Protein AF-A0A090XBU7-F1 (afdb_monomer)

Sequence (228 aa):
ANPALVRAATDSPLTKEERNALWDTVTGGGVNPIPPLNAEEEKVLALVGTDSSRGCGGRRVGVAPMVDVPAAADPSPADEDEAVPEAPPPAPAPTAQVAVPPQPSVHQPPGALPPRVVRVRSGPECTTRDLLATQKEQLAAQLDLLATQQGLLATQREQLAAQLDLVATQRLQLAALQQIIELRRGTQEAIRGLTSAVEGLAAASTQQSSTLTTLVLHLMGVRNLQPP

Structure (mmCIF, N/CA/C/O backbone):
data_AF-A0A090XBU7-F1
#
_entry.id   AF-A0A090XBU7-F1
#
loop_
_atom_site.group_PDB
_atom_site.id
_atom_site.type_symbol
_atom_site.label_atom_id
_atom_site.label_alt_id
_atom_site.label_comp_id
_atom_site.label_asym_id
_atom_site.label_entity_id
_atom_site.label_seq_id
_atom_site.pdbx_PDB_ins_code
_atom_site.Cartn_x
_atom_site.Cartn_y
_atom_site.Cartn_z
_atom_site.occupancy
_atom_site.B_iso_or_equiv
_atom_site.auth_seq_id
_atom_site.auth_comp_id
_atom_site.auth_asym_id
_atom_site.auth_atom_id
_atom_site.pdbx_PDB_model_num
ATOM 1 N N . ALA A 1 1 ? 20.490 14.725 9.191 1.00 56.72 1 ALA A N 1
ATOM 2 C CA . ALA A 1 1 ? 21.409 15.857 8.946 1.00 56.72 1 ALA A CA 1
ATOM 3 C C . ALA A 1 1 ? 22.771 15.314 8.524 1.00 56.72 1 ALA A C 1
ATOM 5 O O . ALA A 1 1 ? 23.261 14.389 9.162 1.00 56.72 1 ALA A O 1
ATOM 6 N N . ASN A 1 2 ? 23.340 15.818 7.427 1.00 58.22 2 ASN A N 1
ATOM 7 C CA . ASN A 1 2 ? 24.599 15.328 6.859 1.00 58.22 2 ASN A CA 1
ATOM 8 C C . ASN A 1 2 ? 25.798 15.866 7.681 1.00 58.22 2 ASN A C 1
ATOM 10 O O . ASN A 1 2 ? 25.962 17.085 7.753 1.00 58.22 2 ASN A O 1
ATOM 14 N N . PRO A 1 3 ? 26.631 15.015 8.313 1.00 63.41 3 PRO A N 1
ATOM 15 C CA . PRO A 1 3 ? 27.699 15.456 9.222 1.00 63.41 3 PRO A 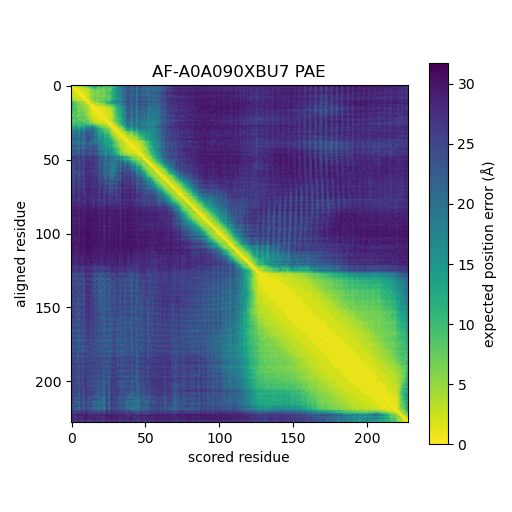CA 1
ATOM 16 C C . PRO A 1 3 ? 28.799 16.280 8.534 1.00 63.41 3 PRO A C 1
ATOM 18 O O . PRO A 1 3 ? 29.483 17.057 9.200 1.00 63.41 3 PRO A O 1
ATOM 21 N N . ALA A 1 4 ? 28.941 16.168 7.209 1.00 61.16 4 ALA A N 1
ATOM 22 C CA . ALA A 1 4 ? 29.882 16.975 6.433 1.00 61.16 4 ALA A CA 1
ATOM 23 C C . ALA A 1 4 ? 29.480 18.464 6.365 1.00 61.16 4 ALA A C 1
ATOM 25 O O . ALA A 1 4 ? 30.346 19.334 6.417 1.00 61.16 4 ALA A O 1
ATOM 26 N N . LEU A 1 5 ? 28.176 18.769 6.329 1.00 60.06 5 LEU A N 1
ATOM 27 C CA . LEU A 1 5 ? 27.670 20.150 6.299 1.00 60.06 5 LEU A CA 1
ATOM 28 C C . LEU A 1 5 ? 27.812 20.855 7.655 1.00 60.06 5 LEU A C 1
ATOM 30 O O . LEU A 1 5 ? 28.038 22.059 7.705 1.00 60.06 5 LEU A O 1
ATOM 34 N N . VAL A 1 6 ? 27.744 20.105 8.758 1.00 64.25 6 VAL A N 1
ATOM 35 C CA . VAL A 1 6 ? 27.862 20.664 10.115 1.00 64.25 6 VAL A CA 1
ATOM 36 C C . VAL A 1 6 ? 29.290 21.139 10.410 1.00 64.25 6 VAL A C 1
ATOM 38 O O . VAL A 1 6 ? 29.456 22.166 11.057 1.00 64.25 6 VAL A O 1
ATOM 41 N N . ARG A 1 7 ? 30.323 20.450 9.896 1.00 64.19 7 ARG A N 1
ATOM 42 C CA . ARG A 1 7 ? 31.723 20.907 10.027 1.00 64.19 7 ARG A CA 1
ATOM 43 C C . ARG A 1 7 ? 32.045 22.115 9.151 1.00 64.19 7 ARG A C 1
ATOM 45 O O . ARG A 1 7 ? 32.796 22.983 9.575 1.00 64.19 7 ARG A O 1
ATOM 52 N N . ALA A 1 8 ? 31.454 22.211 7.960 1.00 61.12 8 ALA A N 1
ATOM 53 C CA . ALA A 1 8 ? 31.650 23.377 7.096 1.00 61.12 8 ALA A CA 1
ATOM 54 C C . ALA A 1 8 ? 31.107 24.677 7.728 1.00 61.12 8 ALA A C 1
ATOM 56 O O . ALA A 1 8 ? 31.642 25.753 7.476 1.00 61.12 8 ALA A O 1
ATOM 57 N N . ALA A 1 9 ? 30.083 24.581 8.583 1.00 59.25 9 ALA A N 1
ATOM 58 C CA . ALA A 1 9 ? 29.471 25.726 9.255 1.00 59.25 9 ALA A CA 1
ATOM 59 C C . ALA A 1 9 ? 30.297 26.295 10.428 1.00 59.25 9 ALA A C 1
ATOM 61 O O . ALA A 1 9 ? 30.093 27.450 10.805 1.00 59.25 9 ALA A O 1
ATOM 62 N N . THR A 1 10 ? 31.193 25.508 11.038 1.00 63.34 10 THR A N 1
ATOM 63 C CA . THR A 1 10 ? 31.927 25.925 12.248 1.00 63.34 10 THR A CA 1
ATOM 64 C C . THR A 1 10 ? 33.260 26.610 11.964 1.00 63.34 10 THR A C 1
ATOM 66 O O . THR A 1 10 ? 33.672 27.443 12.767 1.00 63.34 10 THR A O 1
ATOM 69 N N . ASP A 1 11 ? 33.887 26.333 10.818 1.00 61.09 11 ASP A N 1
ATOM 70 C CA . ASP A 1 11 ? 35.273 26.758 10.545 1.00 61.09 11 ASP A CA 1
ATOM 71 C C . ASP A 1 11 ? 35.389 27.884 9.504 1.00 61.09 11 ASP A C 1
ATOM 73 O O . ASP A 1 11 ? 36.481 28.229 9.056 1.00 61.09 11 ASP A O 1
ATOM 77 N N . SER A 1 12 ? 34.264 28.471 9.100 1.00 59.38 12 SER A N 1
ATOM 78 C CA . SER A 1 12 ? 34.213 29.428 7.997 1.00 59.38 12 SER A CA 1
ATOM 79 C C . SER A 1 12 ? 33.995 30.862 8.517 1.00 59.38 12 SER A C 1
ATOM 81 O O . SER A 1 12 ? 33.157 31.058 9.404 1.00 59.38 12 SER A O 1
ATOM 83 N N . PRO A 1 13 ? 34.723 31.884 8.015 1.00 70.25 13 PRO A N 1
ATOM 84 C CA . PRO A 1 13 ? 34.681 33.263 8.515 1.00 70.25 13 PRO A CA 1
ATOM 85 C C . PRO A 1 13 ? 33.435 34.015 8.016 1.00 70.25 13 PRO A C 1
ATOM 87 O O . PRO A 1 13 ? 33.527 35.142 7.539 1.00 70.25 13 PRO A O 1
ATOM 90 N N . LEU A 1 14 ? 32.266 33.379 8.086 1.00 70.25 14 LEU A N 1
ATOM 91 C CA . LEU A 1 14 ? 31.010 33.995 7.689 1.00 70.25 14 LEU A CA 1
ATOM 92 C C . LEU A 1 14 ? 30.475 34.911 8.789 1.00 70.25 14 LEU A C 1
ATOM 94 O O . LEU A 1 14 ? 30.595 34.657 10.003 1.00 70.25 14 LEU A O 1
ATOM 98 N N . THR A 1 15 ? 29.844 35.984 8.326 1.00 78.12 15 THR A N 1
ATOM 99 C CA . THR A 1 15 ? 29.143 36.951 9.166 1.00 78.12 15 THR A CA 1
ATOM 100 C C . THR A 1 15 ? 27.993 36.272 9.919 1.00 78.12 15 THR A C 1
ATOM 102 O O . THR A 1 15 ? 27.568 35.155 9.602 1.00 78.12 15 THR A O 1
ATOM 105 N N . LYS A 1 16 ? 27.523 36.897 11.002 1.00 72.25 16 LYS A N 1
ATOM 106 C CA . LYS A 1 16 ? 26.509 36.302 11.886 1.00 72.25 16 LYS A CA 1
ATOM 107 C C . LYS A 1 16 ? 25.203 36.017 11.132 1.00 72.25 16 LYS A C 1
ATOM 109 O O . LYS A 1 16 ? 24.575 34.989 11.373 1.00 72.25 16 LYS A O 1
ATOM 114 N N . GLU A 1 17 ? 24.846 36.887 10.194 1.00 74.62 17 GLU A N 1
ATOM 115 C CA . GLU A 1 17 ? 23.667 36.778 9.338 1.00 74.62 17 GLU A CA 1
ATOM 116 C C . GLU A 1 17 ? 23.740 35.567 8.398 1.00 74.62 17 GLU A C 1
ATOM 118 O O . GLU A 1 17 ? 22.791 34.788 8.320 1.00 74.62 17 GLU A O 1
ATOM 123 N N . GLU A 1 18 ? 24.881 35.337 7.747 1.00 77.06 18 GLU A N 1
ATOM 124 C CA . GLU A 1 18 ? 25.051 34.196 6.839 1.00 77.06 18 GLU A CA 1
ATOM 125 C C . GLU A 1 18 ? 25.063 32.857 7.591 1.00 77.06 18 GLU A C 1
ATOM 127 O O . GLU A 1 18 ? 24.550 31.849 7.102 1.00 77.06 18 GLU A O 1
ATOM 132 N N . ARG A 1 19 ? 25.591 32.848 8.823 1.00 71.19 19 ARG A N 1
ATOM 133 C CA . ARG A 1 19 ? 25.553 31.669 9.698 1.00 71.19 19 ARG A CA 1
ATOM 134 C C . ARG A 1 19 ? 24.120 31.286 10.055 1.00 71.19 19 ARG A C 1
ATOM 136 O O . ARG A 1 19 ? 23.793 30.104 10.027 1.00 71.19 19 ARG A O 1
ATOM 143 N N . ASN A 1 20 ? 23.268 32.267 10.354 1.00 69.12 20 ASN A N 1
ATOM 144 C CA . ASN A 1 20 ? 21.859 32.020 10.660 1.00 69.12 20 ASN A CA 1
ATOM 145 C C . ASN A 1 20 ? 21.099 31.471 9.439 1.00 69.12 20 ASN A C 1
ATOM 147 O O . ASN A 1 20 ? 20.378 30.487 9.579 1.00 69.12 20 ASN A O 1
ATOM 151 N N . ALA A 1 21 ? 21.346 32.002 8.236 1.00 71.25 21 ALA A N 1
ATOM 152 C CA . ALA A 1 21 ? 20.733 31.492 7.003 1.00 71.25 21 ALA A CA 1
ATOM 153 C C . ALA A 1 21 ? 21.134 30.033 6.683 1.00 71.25 21 ALA A C 1
ATOM 155 O O . ALA A 1 21 ? 20.330 29.233 6.190 1.00 71.25 21 ALA A O 1
ATOM 156 N N . LEU A 1 22 ? 22.377 29.654 6.999 1.00 70.31 22 LEU A N 1
ATOM 157 C CA . LEU A 1 22 ? 22.851 28.277 6.845 1.00 70.31 22 LEU A CA 1
ATOM 158 C C . LEU A 1 22 ? 22.214 27.324 7.878 1.00 70.31 22 LEU A C 1
ATOM 160 O O . LEU A 1 22 ? 21.943 26.161 7.584 1.00 70.31 22 LEU A O 1
ATOM 164 N N . TRP A 1 23 ? 21.942 27.805 9.093 1.00 66.75 23 TRP A N 1
ATOM 165 C CA . TRP A 1 23 ? 21.256 27.011 10.117 1.00 66.75 23 TRP A CA 1
ATOM 166 C C . TRP A 1 23 ? 19.773 26.783 9.800 1.00 66.75 23 TRP A C 1
ATOM 168 O O . TRP A 1 23 ? 19.283 25.673 10.034 1.00 66.75 23 TRP A O 1
ATOM 178 N N . ASP A 1 24 ? 19.089 27.756 9.196 1.00 63.41 24 ASP A N 1
ATOM 179 C CA . ASP A 1 24 ? 17.688 27.619 8.764 1.00 63.41 24 ASP A CA 1
ATOM 180 C C . ASP A 1 24 ? 17.520 26.559 7.664 1.00 63.41 24 ASP A C 1
ATOM 182 O O . ASP A 1 24 ? 16.564 25.778 7.672 1.00 63.41 24 ASP A O 1
ATOM 186 N N . THR A 1 25 ? 18.497 26.451 6.758 1.00 65.62 25 THR A N 1
ATOM 187 C CA . THR A 1 25 ? 18.518 25.406 5.721 1.00 65.62 25 THR A CA 1
ATOM 188 C C . THR A 1 25 ? 18.856 24.021 6.276 1.00 65.62 25 THR A C 1
ATOM 190 O O . THR A 1 25 ? 18.293 23.025 5.823 1.00 65.62 25 THR A O 1
ATOM 193 N N . VAL A 1 26 ? 19.731 23.922 7.282 1.00 64.81 26 VAL A N 1
ATOM 194 C CA . VAL A 1 26 ? 20.130 22.631 7.880 1.00 64.81 26 VAL A CA 1
ATOM 195 C C . VAL A 1 26 ? 19.069 22.059 8.827 1.00 64.81 26 VAL A C 1
ATOM 197 O O . VAL A 1 26 ? 18.955 20.836 8.946 1.00 64.81 26 VAL A O 1
ATOM 200 N N . THR A 1 27 ? 18.289 22.910 9.498 1.00 61.44 27 THR A N 1
ATOM 201 C CA . THR A 1 27 ? 17.263 22.474 10.463 1.00 61.44 27 THR A CA 1
ATOM 202 C C . THR A 1 27 ? 15.865 22.325 9.867 1.00 61.44 27 THR A C 1
ATOM 204 O O . THR A 1 27 ? 14.982 21.810 10.548 1.00 61.44 27 THR A O 1
ATOM 207 N N . GLY A 1 28 ? 15.653 22.702 8.599 1.00 48.88 28 GLY A N 1
ATOM 208 C CA . GLY A 1 28 ? 14.342 22.587 7.948 1.00 48.88 28 GLY A CA 1
ATOM 209 C C . GLY A 1 28 ? 13.262 23.465 8.593 1.00 48.88 28 GLY A C 1
ATOM 210 O O . GLY A 1 28 ? 12.079 23.233 8.371 1.00 48.88 28 GLY A O 1
ATOM 211 N N . GLY A 1 29 ? 13.667 24.458 9.393 1.00 49.50 29 GLY A N 1
ATOM 212 C CA . GLY A 1 29 ? 12.795 25.415 10.076 1.00 49.50 29 GLY A CA 1
ATOM 213 C C . GLY A 1 29 ? 12.527 26.679 9.261 1.00 49.50 29 GLY A C 1
ATOM 214 O O . GLY A 1 29 ? 12.171 27.706 9.830 1.00 49.50 29 GLY A O 1
ATOM 215 N N . GLY A 1 30 ? 12.724 26.626 7.941 1.00 44.94 30 GLY A N 1
ATOM 216 C CA . GLY A 1 30 ? 12.351 27.714 7.052 1.00 44.94 30 GLY A CA 1
ATOM 217 C C . GLY A 1 30 ? 10.845 27.926 7.128 1.00 44.94 30 GLY A C 1
ATOM 218 O O . GLY A 1 30 ? 10.069 27.065 6.715 1.00 44.94 30 GLY A O 1
ATOM 219 N N . VAL A 1 31 ? 10.436 29.071 7.671 1.00 55.81 31 VAL A N 1
ATOM 220 C CA . VAL A 1 31 ? 9.070 29.572 7.549 1.00 55.81 31 VAL A CA 1
ATOM 221 C C . VAL A 1 31 ? 8.822 29.719 6.051 1.00 55.81 31 VAL A C 1
ATOM 223 O O . VAL A 1 31 ? 9.314 30.657 5.427 1.00 55.81 31 VAL A O 1
ATOM 226 N N . ASN A 1 32 ? 8.149 28.738 5.444 1.00 53.69 32 ASN A N 1
ATOM 227 C CA . ASN A 1 32 ? 7.698 28.857 4.065 1.00 53.69 32 ASN A CA 1
ATOM 228 C C . ASN A 1 32 ? 6.906 30.166 3.980 1.00 53.69 32 ASN A C 1
ATOM 230 O O . ASN A 1 32 ? 5.984 30.335 4.784 1.00 53.69 32 ASN A O 1
ATOM 234 N N . PRO A 1 33 ? 7.250 31.102 3.076 1.00 57.41 33 PRO A N 1
ATOM 235 C CA . PRO A 1 33 ? 6.438 32.288 2.884 1.00 57.41 33 PRO A CA 1
ATOM 236 C C . PRO A 1 33 ? 5.048 31.808 2.478 1.00 57.41 33 PRO A C 1
ATOM 238 O O . PRO A 1 33 ? 4.858 31.240 1.402 1.00 57.41 33 PRO A O 1
ATOM 241 N N . ILE A 1 34 ? 4.100 31.956 3.400 1.00 60.22 34 ILE A N 1
ATOM 242 C CA . ILE A 1 34 ? 2.706 31.608 3.173 1.00 60.22 34 ILE A CA 1
ATOM 243 C C . ILE A 1 34 ? 2.249 32.524 2.028 1.00 60.22 34 ILE A C 1
ATOM 245 O O . ILE A 1 34 ? 2.408 33.745 2.146 1.00 60.22 34 ILE A O 1
ATOM 249 N N . PRO A 1 35 ? 1.768 31.983 0.894 1.00 67.00 35 PRO A N 1
ATOM 250 C CA . PRO A 1 35 ? 1.207 32.813 -0.167 1.00 67.00 35 PRO A CA 1
ATOM 251 C C . PRO A 1 35 ? 0.080 33.677 0.421 1.00 67.00 35 PRO A C 1
ATOM 253 O O . PRO A 1 35 ? -0.548 33.245 1.386 1.00 67.00 35 PRO A O 1
ATOM 256 N N . PRO A 1 36 ? -0.176 34.890 -0.102 1.00 69.69 36 PRO A N 1
ATOM 257 C CA . PRO A 1 36 ? -1.202 35.770 0.449 1.00 69.69 36 PRO A CA 1
ATOM 258 C C . PRO A 1 36 ? -2.547 35.035 0.474 1.00 69.69 36 PRO A C 1
ATOM 260 O O . PRO A 1 36 ? -3.132 34.766 -0.575 1.00 69.69 36 PRO A O 1
ATOM 263 N N . LEU A 1 37 ? -2.981 34.662 1.678 1.00 72.81 37 LEU A N 1
ATOM 264 C CA . LEU A 1 37 ? -4.240 33.968 1.913 1.00 72.81 37 LEU A CA 1
ATOM 265 C C . LEU A 1 37 ? -5.391 34.930 1.627 1.00 72.81 37 LEU A C 1
ATOM 267 O O . LEU A 1 37 ? -5.289 36.141 1.850 1.00 72.81 37 LEU A O 1
ATOM 271 N N . ASN A 1 38 ? -6.485 34.395 1.101 1.00 78.12 38 ASN A N 1
ATOM 272 C CA . ASN A 1 38 ? -7.678 35.194 0.859 1.00 78.12 38 ASN A CA 1
ATOM 273 C C . ASN A 1 38 ? -8.369 35.550 2.198 1.00 78.12 38 ASN A C 1
ATOM 275 O O . ASN A 1 38 ? -8.158 34.903 3.225 1.00 78.12 38 ASN A O 1
ATOM 279 N N . ALA A 1 39 ? -9.225 36.576 2.198 1.00 77.50 39 ALA A N 1
ATOM 280 C CA . ALA A 1 39 ? -9.908 37.048 3.412 1.00 77.50 39 ALA A CA 1
ATOM 281 C C . ALA A 1 39 ? -10.856 36.007 4.055 1.00 77.50 39 ALA A C 1
ATOM 283 O O . ALA A 1 39 ? -11.330 36.209 5.176 1.00 77.50 39 ALA A O 1
ATOM 284 N N . GLU A 1 40 ? -11.162 34.907 3.362 1.00 72.88 40 GLU A N 1
ATOM 285 C CA . GLU A 1 40 ? -11.969 33.810 3.901 1.00 72.88 40 GLU A CA 1
ATOM 286 C C . GLU A 1 40 ? -11.107 32.764 4.624 1.00 72.88 40 GLU A C 1
ATOM 288 O O . GLU A 1 40 ? -11.509 32.259 5.670 1.00 72.88 40 GLU A O 1
ATOM 293 N N . GLU A 1 41 ? -9.887 32.509 4.152 1.00 70.44 41 GLU A N 1
ATOM 294 C CA . GLU A 1 41 ? -8.916 31.604 4.777 1.00 70.44 41 GLU A CA 1
ATOM 295 C C . GLU A 1 41 ? -8.388 32.160 6.109 1.00 70.44 41 GLU A C 1
ATOM 297 O O . GLU A 1 41 ? -8.208 31.408 7.070 1.00 70.44 41 GLU A O 1
ATOM 302 N N . GLU A 1 42 ? -8.236 33.484 6.220 1.00 71.62 42 GLU A N 1
ATOM 303 C CA . GLU A 1 42 ? -7.820 34.150 7.463 1.00 71.62 42 GLU A CA 1
ATOM 304 C C . GLU A 1 42 ? -8.841 33.947 8.604 1.00 71.62 42 GLU A C 1
ATOM 306 O O . GLU A 1 42 ? -8.467 33.772 9.766 1.00 71.62 42 GLU A O 1
ATOM 311 N N . LYS A 1 43 ? -10.141 33.856 8.279 1.00 73.31 43 LYS A N 1
ATOM 312 C CA . LYS A 1 43 ? -11.200 33.562 9.264 1.00 73.31 43 LYS A CA 1
ATOM 313 C C . LYS A 1 43 ? -11.178 32.116 9.754 1.00 73.31 43 LYS A C 1
ATOM 315 O O . LYS A 1 43 ? -11.554 31.863 10.896 1.00 73.31 43 LYS A O 1
ATOM 320 N N . VAL A 1 44 ? -10.745 31.174 8.917 1.00 70.12 44 VAL A N 1
ATOM 321 C CA . VAL A 1 44 ? -10.649 29.754 9.291 1.00 70.12 44 VAL A CA 1
ATOM 322 C C . VAL A 1 44 ? -9.449 29.524 10.211 1.00 70.12 44 VAL A C 1
ATOM 324 O O . VAL A 1 44 ? -9.571 28.823 11.214 1.00 70.12 44 VAL A O 1
ATOM 327 N N . LEU A 1 45 ? -8.317 30.179 9.938 1.00 61.34 45 LEU A N 1
ATOM 328 C CA . LEU A 1 45 ? -7.133 30.133 10.803 1.00 61.34 45 LEU A CA 1
ATOM 329 C C . LEU A 1 45 ? -7.360 30.796 12.169 1.00 61.34 45 LEU A C 1
ATOM 331 O O . LEU A 1 45 ? -6.810 30.327 13.159 1.00 61.34 45 LEU A O 1
ATOM 335 N N . ALA A 1 46 ? -8.224 31.811 12.259 1.00 63.44 46 ALA A N 1
ATOM 336 C CA . ALA A 1 46 ? -8.610 32.406 13.541 1.00 63.44 46 ALA A CA 1
ATOM 337 C C . ALA A 1 46 ? -9.446 31.464 14.435 1.00 63.44 46 ALA A C 1
ATOM 339 O O . ALA A 1 46 ? -9.491 31.658 15.649 1.00 63.44 46 ALA A O 1
ATOM 340 N N . LEU A 1 47 ? -10.101 30.446 13.859 1.00 61.78 47 LEU A N 1
ATOM 341 C CA . LEU A 1 47 ? -10.863 29.445 14.616 1.00 61.78 47 LEU A CA 1
ATOM 342 C C . LEU A 1 47 ? -9.999 28.267 15.094 1.00 61.78 47 LEU A C 1
ATOM 344 O O . LEU A 1 47 ? -10.352 27.604 16.070 1.00 61.78 47 LEU A O 1
ATOM 348 N N . VAL A 1 48 ? -8.875 27.997 14.426 1.00 58.66 48 VAL A N 1
ATOM 349 C CA . VAL A 1 48 ? -7.939 26.925 14.789 1.00 58.66 48 VAL A CA 1
ATOM 350 C C . VAL A 1 48 ? -6.891 27.507 15.735 1.00 58.66 48 VAL A C 1
ATOM 352 O O . VAL A 1 48 ? -5.825 27.961 15.330 1.00 58.66 48 VAL A O 1
ATOM 355 N N . GLY A 1 49 ? -7.258 27.540 17.016 1.00 45.75 49 GLY A N 1
ATOM 356 C CA . GLY A 1 49 ? -6.493 28.133 18.107 1.00 45.75 49 GLY A CA 1
ATOM 357 C C . GLY A 1 49 ? -5.004 27.775 18.122 1.00 45.75 49 GLY A C 1
ATOM 358 O O . GLY A 1 49 ? -4.591 26.618 18.021 1.00 45.75 49 GLY A O 1
ATOM 359 N N . THR A 1 50 ? -4.200 28.816 18.314 1.00 51.09 50 THR A N 1
ATOM 360 C CA . THR A 1 50 ? -2.765 28.806 18.598 1.00 51.09 50 THR A CA 1
ATOM 361 C C . THR A 1 50 ? -2.481 28.313 20.019 1.00 51.09 50 THR A C 1
ATOM 363 O O . THR A 1 50 ? -1.893 29.034 20.819 1.00 51.09 50 THR A O 1
ATOM 366 N N . ASP A 1 51 ? -2.866 27.078 20.331 1.00 44.81 51 ASP A N 1
ATOM 367 C CA . ASP A 1 51 ? -2.635 26.477 21.653 1.00 44.81 51 ASP A CA 1
ATOM 368 C C . ASP A 1 51 ? -1.626 25.318 21.592 1.00 44.81 51 ASP A C 1
ATOM 370 O O . ASP A 1 51 ? -1.595 24.451 22.462 1.00 44.81 51 ASP A O 1
ATOM 374 N N . SER A 1 52 ? -0.744 25.286 20.583 1.00 47.84 52 SER A N 1
ATOM 375 C CA . SER A 1 52 ? 0.357 24.314 20.553 1.00 47.84 52 SER A CA 1
ATOM 376 C C . SER A 1 52 ? 1.567 24.851 21.314 1.00 47.84 52 SER A C 1
ATOM 378 O O . SER A 1 52 ? 2.511 25.427 20.770 1.00 47.84 52 SER A O 1
ATOM 380 N N . SER A 1 53 ? 1.493 24.645 22.623 1.00 50.09 53 SER A N 1
ATOM 381 C CA . SER A 1 53 ? 2.522 24.857 23.628 1.00 50.09 53 SER A CA 1
ATOM 382 C C . SER A 1 53 ? 3.914 24.361 23.215 1.00 50.09 53 SER A C 1
ATOM 384 O O . SER A 1 53 ? 4.121 23.189 22.910 1.00 50.09 53 SER A O 1
ATOM 386 N N . ARG A 1 54 ? 4.881 25.278 23.312 1.00 48.34 54 ARG A N 1
ATOM 387 C CA . ARG A 1 54 ? 6.216 25.100 23.911 1.00 48.34 54 ARG A CA 1
ATOM 388 C C . ARG A 1 54 ? 6.724 23.653 24.063 1.00 48.34 54 ARG A C 1
ATOM 390 O O . ARG A 1 54 ? 6.360 22.949 24.994 1.00 48.34 54 ARG A O 1
ATOM 397 N N . GLY A 1 55 ? 7.743 23.337 23.267 1.00 50.59 55 GLY A N 1
ATOM 398 C CA . GLY A 1 55 ? 9.039 22.883 23.778 1.00 50.59 55 GLY A CA 1
ATOM 399 C C . GLY A 1 55 ? 9.069 21.611 24.626 1.00 50.59 55 GLY A C 1
ATOM 400 O O . GLY A 1 55 ? 9.127 21.681 25.849 1.00 50.59 55 GLY A O 1
ATOM 401 N N . CYS A 1 56 ? 9.243 20.464 23.971 1.00 48.69 56 CYS A N 1
ATOM 402 C CA . CYS A 1 56 ? 9.934 19.324 24.571 1.00 48.69 56 CYS A CA 1
ATOM 403 C C . CYS A 1 56 ? 11.345 19.248 23.983 1.00 48.69 56 CYS A C 1
ATOM 405 O O . CYS A 1 56 ? 11.576 18.702 22.905 1.00 48.69 56 CYS A O 1
ATOM 407 N N . GLY A 1 57 ? 12.280 19.873 24.700 1.00 44.75 57 GLY A N 1
ATOM 408 C CA . GLY A 1 57 ? 13.709 19.711 24.488 1.00 44.75 57 GLY A CA 1
ATOM 409 C C . GLY A 1 57 ? 14.148 18.264 24.713 1.00 44.75 57 GLY A C 1
ATOM 410 O O . GLY A 1 57 ? 13.467 17.459 25.346 1.00 44.75 57 GLY A O 1
ATOM 411 N N . GLY A 1 58 ? 15.295 17.938 24.131 1.00 49.88 58 GLY A N 1
ATOM 412 C CA . GLY A 1 58 ? 15.719 16.571 23.901 1.00 49.88 58 GLY A CA 1
ATOM 413 C C . GLY A 1 58 ? 15.981 15.730 25.148 1.00 49.88 58 GLY A C 1
ATOM 414 O O . GLY A 1 58 ? 16.457 16.193 26.182 1.00 49.88 58 GLY A O 1
ATOM 415 N N . ARG A 1 59 ? 15.820 14.422 24.956 1.00 39.88 59 ARG A N 1
ATOM 416 C CA . ARG A 1 59 ? 16.667 13.419 25.593 1.00 39.88 59 ARG A CA 1
ATOM 417 C C . ARG A 1 59 ? 17.280 12.558 24.501 1.00 39.88 59 ARG A C 1
ATOM 419 O O . ARG A 1 59 ? 16.585 11.839 23.793 1.00 39.88 59 ARG A O 1
ATOM 426 N N . ARG A 1 60 ? 18.604 12.655 24.371 1.00 46.91 60 ARG A N 1
ATOM 427 C CA . ARG A 1 60 ? 19.413 11.641 23.697 1.00 46.91 60 ARG A CA 1
ATOM 428 C C . ARG A 1 60 ? 19.311 10.381 24.553 1.00 46.91 60 ARG A C 1
ATOM 430 O O . ARG A 1 60 ? 19.850 10.356 25.657 1.00 46.91 60 ARG A O 1
ATOM 437 N N . VAL A 1 61 ? 18.583 9.379 24.078 1.00 44.06 61 VAL A N 1
ATOM 438 C CA . VAL A 1 61 ? 18.639 8.036 24.657 1.00 44.06 61 VAL A CA 1
ATOM 439 C C . VAL A 1 61 ? 19.913 7.395 24.124 1.00 44.06 61 VAL A C 1
ATOM 441 O O . VAL A 1 61 ? 20.125 7.316 22.915 1.00 44.06 61 VAL A O 1
ATOM 444 N N . GLY A 1 62 ? 20.804 7.062 25.055 1.00 41.34 62 GLY A N 1
ATOM 445 C CA . GLY A 1 62 ? 22.077 6.424 24.782 1.00 41.34 62 GLY A CA 1
ATOM 446 C C . GLY A 1 62 ? 21.886 5.067 24.115 1.00 41.34 62 GLY A C 1
ATOM 447 O O . GLY A 1 62 ? 21.016 4.284 24.486 1.00 41.34 62 GLY A O 1
ATOM 448 N N . VAL A 1 63 ? 22.740 4.824 23.130 1.00 45.84 63 VAL A N 1
ATOM 449 C CA . VAL A 1 63 ? 23.002 3.518 22.539 1.00 45.84 63 VAL A CA 1
ATOM 450 C C . VAL A 1 63 ? 23.599 2.622 23.627 1.00 45.84 63 VAL A C 1
ATOM 452 O O . VAL A 1 63 ? 24.65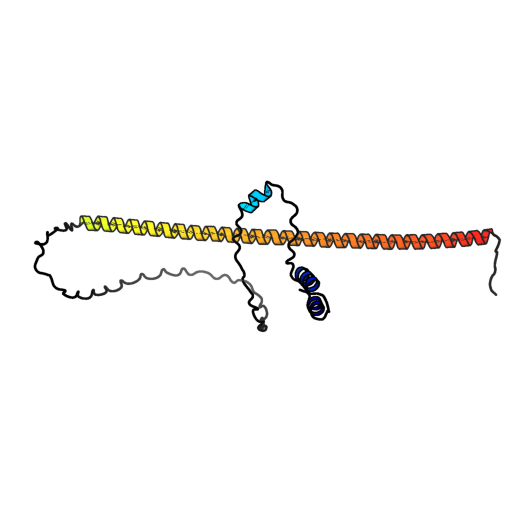9 2.937 24.167 1.00 45.84 63 VAL A O 1
ATOM 455 N N . ALA A 1 64 ? 22.921 1.521 23.937 1.00 39.12 64 ALA A N 1
ATOM 456 C CA . ALA A 1 64 ? 23.478 0.371 24.643 1.00 39.12 64 ALA A CA 1
ATOM 457 C C . ALA A 1 64 ? 23.501 -0.830 23.676 1.00 39.12 64 ALA A C 1
ATOM 459 O O . ALA A 1 64 ? 22.688 -0.869 22.747 1.00 39.12 64 ALA A O 1
ATOM 460 N N . PRO A 1 65 ? 24.473 -1.746 23.822 1.00 55.59 65 PRO A N 1
ATOM 461 C CA . PRO A 1 65 ? 24.894 -2.644 22.757 1.00 55.59 65 PRO A CA 1
ATOM 462 C C . PRO A 1 65 ? 23.957 -3.839 22.573 1.00 55.59 65 PRO A C 1
ATOM 464 O O . PRO A 1 65 ? 23.192 -4.212 23.459 1.00 55.59 65 PRO A O 1
ATOM 467 N N . MET A 1 66 ? 24.067 -4.413 21.377 1.00 44.00 66 MET A N 1
ATOM 468 C CA . MET A 1 66 ? 23.372 -5.602 20.906 1.00 44.00 66 MET A CA 1
ATOM 469 C C . MET A 1 66 ? 23.480 -6.768 21.891 1.00 44.00 66 MET A C 1
ATOM 471 O O . MET A 1 66 ? 24.574 -7.117 22.329 1.00 44.00 66 MET A O 1
ATOM 475 N N . VAL A 1 67 ? 22.330 -7.373 22.184 1.00 47.38 67 VAL A N 1
ATOM 476 C CA . VAL A 1 67 ? 22.218 -8.703 22.780 1.00 47.38 67 VAL A CA 1
ATOM 477 C C . VAL A 1 67 ? 21.810 -9.654 21.661 1.00 47.38 67 VAL A C 1
ATOM 479 O O . VAL A 1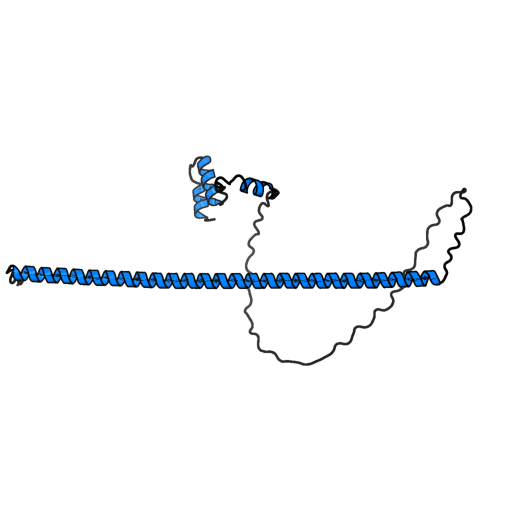 67 ? 20.884 -9.365 20.901 1.00 47.38 67 VAL A O 1
ATOM 482 N N . ASP A 1 68 ? 22.560 -10.744 21.560 1.00 44.03 68 ASP A N 1
ATOM 483 C CA . ASP A 1 68 ? 22.429 -11.820 20.589 1.00 44.03 68 ASP A CA 1
ATOM 484 C C . ASP A 1 68 ? 21.002 -12.373 20.480 1.00 44.03 68 ASP A C 1
ATOM 486 O O . ASP A 1 68 ? 20.352 -12.714 21.470 1.00 44.03 68 ASP A O 1
ATOM 490 N N . VAL A 1 69 ? 20.543 -12.495 19.234 1.00 48.66 69 VAL A N 1
ATOM 491 C CA . VAL A 1 69 ? 19.314 -13.189 18.840 1.00 48.66 69 VAL A CA 1
ATOM 492 C C . VAL A 1 69 ? 19.669 -14.662 18.608 1.00 48.66 69 VAL A C 1
ATOM 494 O O . VAL A 1 69 ? 20.437 -14.939 17.683 1.00 48.66 69 VAL A O 1
ATOM 497 N N . PRO A 1 70 ? 19.150 -15.628 19.391 1.00 52.72 70 PRO A N 1
ATOM 498 C CA . PRO A 1 70 ? 19.310 -17.032 19.057 1.00 52.72 70 PRO A CA 1
ATOM 499 C C . PRO A 1 70 ? 18.367 -17.423 17.915 1.00 52.72 70 PRO A C 1
ATOM 501 O O . PRO A 1 70 ? 17.249 -16.926 17.780 1.00 52.72 70 PRO A O 1
ATOM 504 N N . ALA A 1 71 ? 18.895 -18.315 17.084 1.00 44.97 71 ALA A N 1
ATOM 505 C CA . ALA A 1 71 ? 18.336 -18.810 15.843 1.00 44.97 71 ALA A CA 1
ATOM 506 C C . ALA A 1 71 ? 16.927 -19.408 15.981 1.00 44.97 71 ALA A C 1
ATOM 508 O O . ALA A 1 71 ? 16.585 -20.051 16.972 1.00 44.97 71 ALA A O 1
ATOM 509 N N . ALA A 1 72 ? 16.147 -19.206 14.920 1.00 41.50 72 ALA A N 1
ATOM 510 C CA . ALA A 1 72 ? 14.835 -19.786 14.699 1.00 41.50 72 ALA A CA 1
ATOM 511 C C . ALA A 1 72 ? 14.882 -21.321 14.771 1.00 41.50 72 ALA A C 1
ATOM 513 O O . ALA A 1 72 ? 15.647 -21.957 14.046 1.00 41.50 72 ALA A O 1
ATOM 514 N N . ALA A 1 73 ? 14.044 -21.891 15.633 1.00 44.00 73 ALA A N 1
ATOM 515 C CA . ALA A 1 73 ? 13.678 -23.297 15.595 1.00 44.00 73 ALA A CA 1
ATOM 516 C C . ALA A 1 73 ? 12.398 -23.454 14.758 1.00 44.00 73 ALA A C 1
ATOM 518 O O . ALA A 1 73 ? 11.431 -22.712 14.946 1.00 44.00 73 ALA A O 1
ATOM 519 N N . ASP A 1 74 ? 12.434 -24.411 13.833 1.00 54.09 74 ASP A N 1
ATOM 520 C CA . ASP A 1 74 ? 11.325 -24.870 12.997 1.00 54.09 74 ASP A CA 1
ATOM 521 C C . ASP A 1 74 ? 10.092 -25.289 13.821 1.00 54.09 74 ASP A C 1
ATOM 523 O O . ASP A 1 74 ? 10.239 -26.031 14.797 1.00 54.09 74 ASP A O 1
ATOM 527 N N . PRO A 1 75 ? 8.862 -24.933 13.405 1.00 57.41 75 PRO A N 1
ATOM 528 C CA . PRO A 1 75 ? 7.661 -25.571 13.919 1.00 57.41 75 PRO A CA 1
ATOM 529 C C . PRO A 1 75 ? 7.320 -26.815 13.083 1.00 57.41 75 PRO A C 1
ATOM 531 O O . PRO A 1 75 ? 6.898 -26.721 11.929 1.00 57.41 75 PRO A O 1
ATOM 534 N N . SER A 1 76 ? 7.495 -27.991 13.688 1.00 51.06 76 SER A N 1
ATOM 535 C CA . SER A 1 76 ? 6.855 -29.242 13.251 1.00 51.06 76 SER A CA 1
ATOM 536 C C . SER A 1 76 ? 5.371 -29.281 13.662 1.00 51.06 76 SER A C 1
ATOM 538 O O . SER A 1 76 ? 4.969 -28.525 14.550 1.00 51.06 76 SER A O 1
ATOM 540 N N . PRO A 1 77 ? 4.546 -30.098 12.980 1.00 57.56 77 PRO A N 1
ATOM 541 C CA . PRO A 1 77 ? 3.101 -29.927 12.931 1.00 57.56 77 PRO A CA 1
ATOM 542 C C . PRO A 1 77 ? 2.372 -30.528 14.134 1.00 57.56 77 PRO A C 1
ATOM 544 O O . PRO A 1 77 ? 2.896 -31.365 14.860 1.00 57.56 77 PRO A O 1
ATOM 547 N N . ALA A 1 78 ? 1.144 -30.040 14.288 1.00 45.44 78 ALA A N 1
ATOM 548 C CA . ALA A 1 78 ? 0.173 -30.355 15.316 1.00 45.44 78 ALA A CA 1
ATOM 549 C C . ALA A 1 78 ? -0.132 -31.854 15.440 1.00 45.44 78 ALA A C 1
ATOM 551 O O . ALA A 1 78 ? -0.548 -32.480 14.466 1.00 45.44 78 ALA A O 1
ATOM 552 N N . ASP A 1 79 ? -0.022 -32.357 16.668 1.00 47.25 79 ASP A N 1
ATOM 553 C CA . ASP A 1 79 ? -0.823 -33.475 17.146 1.00 47.25 79 ASP A CA 1
ATOM 554 C C . ASP A 1 79 ? -2.031 -32.891 17.885 1.00 47.25 79 ASP A C 1
ATOM 556 O O . ASP A 1 79 ? -1.907 -32.075 18.804 1.00 47.25 79 ASP A O 1
ATOM 560 N N . GLU A 1 80 ? -3.206 -33.268 17.396 1.00 57.38 80 GLU A N 1
ATOM 561 C CA . GLU A 1 80 ? -4.474 -33.106 18.084 1.00 57.38 80 GLU A CA 1
ATOM 562 C C . GLU A 1 80 ? -4.456 -33.993 19.326 1.00 57.38 80 GLU A C 1
ATOM 564 O O . GLU A 1 80 ? -4.170 -35.184 19.215 1.00 57.38 80 GLU A O 1
ATOM 569 N N . ASP A 1 81 ? -4.787 -33.438 20.492 1.00 51.88 81 ASP A N 1
ATOM 570 C CA . ASP A 1 81 ? -5.185 -34.284 21.607 1.00 51.88 81 ASP A CA 1
ATOM 571 C C . ASP A 1 81 ? -6.369 -33.704 22.374 1.00 51.88 81 ASP A C 1
ATOM 573 O O . ASP A 1 81 ? -6.527 -32.499 22.598 1.00 51.88 81 ASP A O 1
ATOM 577 N N . GLU A 1 82 ? -7.243 -34.645 22.670 1.00 52.53 82 GLU A N 1
ATOM 578 C CA . GLU A 1 82 ? -8.626 -34.537 23.064 1.00 52.53 82 GLU A CA 1
ATOM 579 C C . GLU A 1 82 ? -8.764 -34.194 24.556 1.00 52.53 82 GLU A C 1
ATOM 581 O O . GLU A 1 82 ? -8.016 -34.669 25.403 1.00 52.53 82 GLU A O 1
ATOM 586 N N . ALA A 1 83 ? -9.817 -33.432 24.861 1.00 52.03 83 ALA A N 1
ATOM 587 C CA . ALA A 1 83 ? -10.675 -33.556 26.042 1.00 52.03 83 ALA A CA 1
ATOM 588 C C . ALA A 1 83 ? -10.061 -33.598 27.459 1.00 52.03 83 ALA A C 1
ATOM 590 O O . ALA A 1 83 ? -9.573 -34.632 27.887 1.00 52.03 83 ALA A O 1
ATOM 591 N N . VAL A 1 84 ? -10.391 -32.589 28.285 1.00 59.50 84 VAL A N 1
ATOM 592 C CA . VAL A 1 84 ? -11.045 -32.796 29.603 1.00 59.50 84 VAL A CA 1
ATOM 593 C C . VAL A 1 84 ? -11.879 -31.545 29.963 1.00 59.50 84 VAL A C 1
ATOM 595 O O . VAL A 1 84 ? -11.341 -30.440 29.928 1.00 59.50 84 VAL A O 1
ATOM 598 N N . PRO A 1 85 ? -13.170 -31.657 30.340 1.00 58.91 85 PRO A N 1
ATOM 599 C CA . PRO A 1 85 ? -13.914 -30.548 30.936 1.00 58.91 85 PRO A CA 1
ATOM 600 C C . PRO A 1 85 ? -13.476 -30.346 32.396 1.00 58.91 85 PRO A C 1
ATOM 602 O O . PRO A 1 85 ? -13.762 -31.167 33.269 1.00 58.91 85 PRO A O 1
ATOM 605 N N . GLU A 1 86 ? -12.763 -29.252 32.656 1.00 52.28 86 GLU A N 1
ATOM 606 C CA . GLU A 1 86 ? -12.333 -28.852 33.996 1.00 52.28 86 GLU A CA 1
ATOM 607 C C . GLU A 1 86 ? -13.549 -28.435 34.845 1.00 52.28 86 GLU A C 1
ATOM 609 O O . GLU A 1 86 ? -14.397 -27.640 34.430 1.00 52.28 86 GLU A O 1
ATOM 614 N N . ALA A 1 87 ? -13.669 -29.046 36.024 1.00 69.25 87 ALA A N 1
ATOM 615 C CA . ALA A 1 87 ? -14.775 -28.864 36.954 1.00 69.25 87 ALA A CA 1
ATOM 616 C C . ALA A 1 87 ? -14.871 -27.412 37.477 1.00 69.25 87 ALA A C 1
ATOM 618 O O . ALA A 1 87 ? -13.848 -26.746 37.643 1.00 69.25 87 ALA A O 1
ATOM 619 N N . PRO A 1 88 ? -16.080 -26.913 37.800 1.00 72.62 88 PRO A N 1
ATOM 620 C CA . PRO A 1 88 ? -16.247 -25.564 38.332 1.00 72.62 88 PRO A CA 1
ATOM 621 C C . PRO A 1 88 ? -15.611 -25.416 39.729 1.00 72.62 88 PRO A C 1
ATOM 623 O O . PRO A 1 88 ? -15.690 -26.342 40.544 1.00 72.62 88 PRO A O 1
ATOM 626 N N . PRO A 1 89 ? -15.014 -24.249 40.041 1.00 74.62 89 PRO A N 1
ATOM 627 C CA . PRO A 1 89 ? -14.324 -24.024 41.307 1.00 74.62 89 PRO A CA 1
ATOM 628 C C . PRO A 1 89 ? -15.293 -24.016 42.507 1.00 74.62 89 PRO A C 1
ATOM 630 O O . PRO A 1 89 ? -16.432 -23.553 42.385 1.00 74.62 89 PRO A O 1
ATOM 633 N N . PRO A 1 90 ? -14.853 -24.495 43.687 1.00 67.00 90 PRO A N 1
ATOM 634 C CA . PRO A 1 90 ? -15.671 -24.518 44.895 1.00 67.00 90 PRO A CA 1
ATOM 635 C C . PRO A 1 90 ? -15.939 -23.103 45.431 1.00 67.00 90 PRO A C 1
ATOM 637 O O . PRO A 1 90 ? -15.069 -22.233 45.430 1.00 67.00 90 PRO A O 1
ATOM 640 N N . ALA A 1 91 ? -17.167 -22.896 45.910 1.00 65.12 91 ALA A N 1
ATOM 641 C CA . ALA A 1 91 ? -17.646 -21.638 46.472 1.00 65.12 91 ALA A CA 1
ATOM 642 C C . ALA A 1 91 ? -16.798 -21.157 47.673 1.00 65.12 91 ALA A C 1
ATOM 644 O O . ALA A 1 91 ? -16.397 -21.976 48.507 1.00 65.12 91 ALA A O 1
ATOM 645 N N . PRO A 1 92 ? -16.562 -19.837 47.818 1.00 64.12 92 PRO A N 1
ATOM 646 C CA . PRO A 1 92 ? -15.841 -19.293 48.961 1.00 64.12 92 PRO A CA 1
ATOM 647 C C . PRO A 1 92 ? -16.670 -19.394 50.252 1.00 64.12 92 PRO A C 1
ATOM 649 O O . PRO A 1 92 ? -17.851 -19.046 50.294 1.00 64.12 92 PRO A O 1
ATOM 652 N N . ALA A 1 93 ? -16.020 -19.872 51.314 1.00 63.41 93 ALA A N 1
ATOM 653 C CA . ALA A 1 93 ? -16.559 -19.977 52.667 1.00 63.41 93 ALA A CA 1
ATOM 654 C C . ALA A 1 93 ? -16.923 -18.596 53.263 1.00 63.41 93 ALA A C 1
ATOM 656 O O . ALA A 1 93 ? -16.277 -17.599 52.933 1.00 63.41 93 ALA A O 1
ATOM 657 N N . PRO A 1 94 ? -17.915 -18.516 54.173 1.00 57.69 94 PRO A N 1
ATOM 658 C CA . PRO A 1 94 ? -18.304 -17.263 54.814 1.00 57.69 94 PRO A CA 1
ATOM 659 C C . PRO A 1 94 ? -17.198 -16.776 55.758 1.00 57.69 94 PRO A C 1
ATOM 661 O O . PRO A 1 94 ? -16.928 -17.379 56.798 1.00 57.69 94 PRO A O 1
ATOM 664 N N . THR A 1 95 ? -16.549 -15.672 5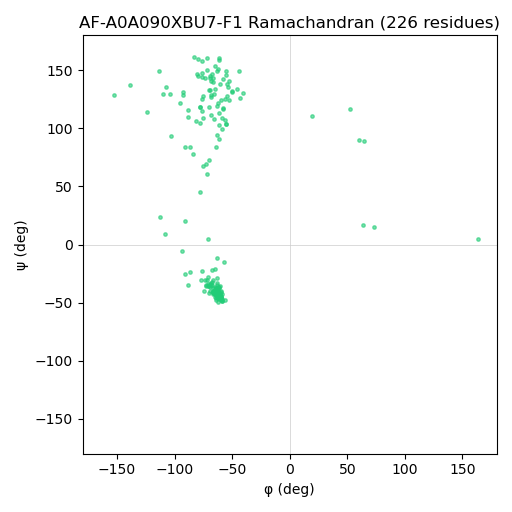5.394 1.00 60.16 95 THR A N 1
ATOM 665 C CA . THR A 1 95 ? -15.560 -14.993 56.229 1.00 60.16 95 THR A CA 1
ATOM 666 C C . THR A 1 95 ? -16.216 -14.438 57.491 1.00 60.16 95 THR A C 1
ATOM 668 O O . THR A 1 95 ? -17.290 -13.838 57.464 1.00 60.16 95 THR A O 1
ATOM 671 N N . ALA A 1 96 ? -15.537 -14.684 58.607 1.00 51.59 96 ALA A N 1
ATOM 672 C CA . ALA A 1 96 ? -15.940 -14.372 59.964 1.00 51.59 96 ALA A CA 1
ATOM 673 C C . ALA A 1 96 ? -16.336 -12.900 60.173 1.00 51.59 96 ALA A C 1
ATOM 675 O O . ALA A 1 96 ? -15.695 -11.975 59.674 1.00 51.59 96 ALA A O 1
ATOM 676 N N . GLN A 1 97 ? -17.381 -12.710 60.980 1.00 54.25 97 GLN A N 1
ATOM 677 C CA . GLN A 1 97 ? -17.822 -11.416 61.487 1.00 54.25 97 GLN A CA 1
ATOM 678 C C . GLN A 1 97 ? -16.682 -10.743 62.260 1.00 54.25 97 GLN A C 1
ATOM 680 O O . GLN A 1 97 ? -16.223 -11.244 63.287 1.00 54.25 97 GLN A O 1
ATOM 685 N N . VAL A 1 98 ? -16.231 -9.595 61.757 1.00 54.16 98 VAL A N 1
ATOM 686 C CA . VAL A 1 98 ? -15.300 -8.707 62.452 1.00 54.16 98 VAL A CA 1
ATOM 687 C C . VAL A 1 98 ? -16.042 -8.069 63.625 1.00 54.16 98 VAL A C 1
ATOM 689 O O . VAL A 1 98 ? -17.040 -7.371 63.445 1.00 54.16 98 VAL A O 1
ATOM 692 N N . ALA A 1 99 ? -15.555 -8.347 64.832 1.00 51.38 99 ALA A N 1
ATOM 693 C CA . ALA A 1 99 ? -16.049 -7.779 66.074 1.00 51.38 99 ALA A CA 1
ATOM 694 C C . ALA A 1 99 ? -15.922 -6.247 66.063 1.00 51.38 99 ALA A C 1
ATOM 696 O O . ALA A 1 99 ? -14.842 -5.688 65.871 1.00 51.38 99 ALA A O 1
ATOM 697 N N . VAL A 1 100 ? -17.052 -5.581 66.287 1.00 60.72 100 VAL A N 1
ATOM 698 C CA . VAL A 1 100 ? -17.161 -4.131 66.467 1.00 60.72 100 VAL A CA 1
ATOM 699 C C . VAL A 1 100 ? -16.498 -3.738 67.801 1.00 60.72 100 VAL A C 1
ATOM 701 O O . VAL A 1 100 ? -16.826 -4.339 68.826 1.00 60.72 100 VAL A O 1
ATOM 704 N N . PRO A 1 101 ? -15.582 -2.751 67.835 1.00 71.56 101 PRO A N 1
ATOM 705 C CA . PRO A 1 101 ? -14.970 -2.286 69.078 1.00 71.56 101 PRO A CA 1
ATOM 706 C C . PRO A 1 101 ? -15.958 -1.478 69.950 1.00 71.56 101 PRO A C 1
ATOM 708 O O . PRO A 1 101 ? -16.848 -0.808 69.417 1.00 71.56 101 PRO A O 1
ATOM 711 N N . PRO A 1 102 ? -15.807 -1.500 71.290 1.00 62.50 102 PRO A N 1
ATOM 712 C CA . PRO A 1 102 ? -16.674 -0.769 72.212 1.00 62.50 102 PRO A CA 1
ATOM 713 C C . PRO A 1 102 ? -16.465 0.747 72.091 1.00 62.50 102 PRO A C 1
ATOM 715 O O . PRO A 1 102 ? -15.335 1.237 72.077 1.00 62.50 102 PRO A O 1
ATOM 718 N N . GLN A 1 103 ? -17.567 1.494 72.007 1.00 62.09 103 GLN A N 1
ATOM 719 C CA . GLN A 1 103 ? -17.543 2.955 71.923 1.00 62.09 103 GLN A CA 1
ATOM 720 C C . GLN A 1 103 ? -17.082 3.604 73.242 1.00 62.09 103 GLN A C 1
ATOM 722 O O . GLN A 1 103 ? -17.464 3.134 74.316 1.00 62.09 103 GLN A O 1
ATOM 727 N N . PRO A 1 104 ? -16.311 4.707 73.185 1.00 54.44 104 PRO A N 1
ATOM 728 C CA . PRO A 1 104 ? -15.931 5.466 74.366 1.00 54.44 104 PRO A CA 1
ATOM 729 C C . PRO A 1 104 ? -17.103 6.302 74.893 1.00 54.44 104 PRO A C 1
ATOM 731 O O . PRO A 1 104 ? -17.711 7.099 74.179 1.00 54.44 104 PRO A O 1
ATOM 734 N N . SER A 1 105 ? -17.380 6.134 76.183 1.00 60.72 105 SER A N 1
ATOM 735 C CA . SER A 1 105 ? -18.302 6.941 76.976 1.00 60.72 105 SER A CA 1
ATOM 736 C C . SER A 1 105 ? -17.843 8.401 77.014 1.00 60.72 105 SER A C 1
ATOM 738 O O . SER A 1 105 ? -16.928 8.744 77.762 1.00 60.72 105 SER A O 1
ATOM 740 N N . VAL A 1 106 ? -18.483 9.274 76.235 1.00 57.66 106 VAL A N 1
ATOM 741 C CA . VAL A 1 106 ? -18.281 10.727 76.324 1.00 57.66 106 VAL A CA 1
ATOM 742 C C . VAL A 1 106 ? -19.532 11.382 76.906 1.00 57.66 106 VAL A C 1
ATOM 744 O O . VAL A 1 106 ? -20.659 11.113 76.497 1.00 57.66 106 VAL A O 1
ATOM 747 N N . HIS A 1 107 ? -19.281 12.202 77.924 1.00 51.69 107 HIS A N 1
ATOM 748 C CA . HIS A 1 107 ? -20.211 12.916 78.789 1.00 51.69 107 HIS A CA 1
ATOM 749 C C . HIS A 1 107 ? -21.439 13.537 78.104 1.00 51.69 107 HIS A C 1
ATOM 751 O O . HIS A 1 107 ? -21.326 14.341 77.181 1.00 51.69 107 HIS A O 1
ATOM 757 N N . GLN A 1 108 ? -22.610 13.249 78.680 1.00 52.12 108 GLN A N 1
ATOM 758 C CA . GLN A 1 108 ? -23.838 14.018 78.491 1.00 52.12 108 GLN A CA 1
ATOM 759 C C . GLN A 1 108 ? -23.788 15.319 79.312 1.00 52.12 108 GLN A C 1
ATOM 761 O O . GLN A 1 108 ? -23.624 15.251 80.533 1.00 52.12 108 GLN A O 1
ATOM 766 N N . PRO A 1 109 ? -23.975 16.498 78.694 1.00 63.53 109 PRO A N 1
ATOM 767 C CA . PRO A 1 109 ? -24.217 17.736 79.424 1.00 63.53 109 PRO A CA 1
ATOM 768 C C . PRO A 1 109 ? -25.651 17.767 80.005 1.00 63.53 109 PRO A C 1
ATOM 770 O O . PRO A 1 109 ? -26.595 17.312 79.350 1.00 63.53 109 PRO A O 1
ATOM 773 N N . PRO A 1 110 ? -25.852 18.324 81.213 1.00 54.19 110 PRO A N 1
ATOM 774 C CA . PRO A 1 110 ? -27.165 18.426 81.841 1.00 54.19 110 PRO A CA 1
ATOM 775 C C . PRO A 1 110 ? -27.956 19.587 81.220 1.00 54.19 110 PRO A C 1
ATOM 777 O O . PRO A 1 110 ? -27.684 20.751 81.499 1.00 54.19 110 PRO A O 1
ATOM 780 N N . GLY A 1 111 ? -28.932 19.282 80.359 1.00 59.00 111 GLY A N 1
ATOM 781 C CA . GLY A 1 111 ? -29.838 20.308 79.818 1.00 59.00 111 GLY A CA 1
ATOM 782 C C . GLY A 1 111 ? -30.649 19.956 78.567 1.00 59.00 111 GLY A C 1
ATOM 783 O O . GLY A 1 111 ? -31.338 20.826 78.042 1.00 59.00 111 GLY A O 1
ATOM 784 N N . ALA A 1 112 ? -30.594 18.721 78.062 1.00 50.62 112 ALA A N 1
ATOM 785 C CA . ALA A 1 112 ? -31.354 18.329 76.878 1.00 50.62 112 ALA A CA 1
ATOM 786 C C . ALA A 1 112 ? -32.722 17.734 77.253 1.00 50.62 112 ALA A C 1
ATOM 788 O O . ALA A 1 112 ? -32.820 16.827 78.078 1.00 50.62 112 ALA A O 1
ATOM 789 N N . LEU A 1 113 ? -33.768 18.267 76.616 1.00 60.72 113 LEU A N 1
ATOM 790 C CA . LEU A 1 113 ? -35.153 1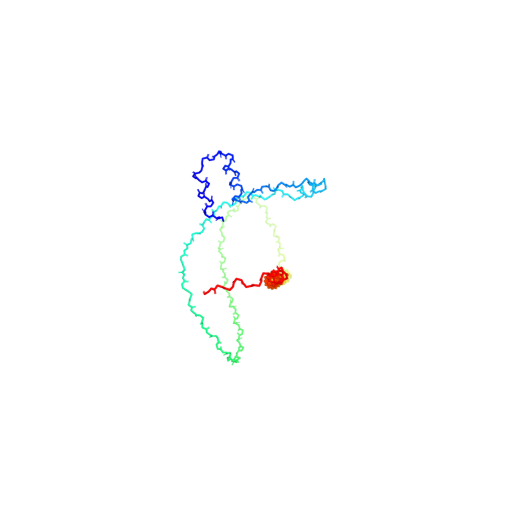7.789 76.634 1.00 60.72 113 LEU A CA 1
ATOM 791 C C . LEU A 1 113 ? -35.236 16.256 76.484 1.00 60.72 113 LEU A C 1
ATOM 793 O O . LEU A 1 113 ? -34.392 15.672 75.797 1.00 60.72 113 LEU A O 1
ATOM 797 N N . PRO A 1 114 ? -36.255 15.600 77.079 1.00 58.91 114 PRO A N 1
ATOM 798 C CA . PRO A 1 114 ? -36.377 14.148 77.049 1.00 58.91 114 PRO A CA 1
ATOM 799 C C . PRO A 1 114 ? -36.315 13.649 75.602 1.00 58.91 114 PRO A C 1
ATOM 801 O O . PRO A 1 114 ? -36.959 14.245 74.728 1.00 58.91 114 PRO A O 1
ATOM 804 N N . PRO A 1 115 ? -35.551 12.576 75.325 1.00 55.03 115 PRO A N 1
ATOM 805 C CA . PRO A 1 115 ? -35.440 12.047 73.982 1.00 55.03 115 PRO A CA 1
ATOM 806 C C . PRO A 1 115 ? -36.850 11.702 73.522 1.00 55.03 115 PRO A C 1
ATOM 808 O O . PRO A 1 115 ? -37.525 10.861 74.119 1.00 55.03 115 PRO A O 1
ATOM 811 N N . ARG A 1 116 ? -37.321 12.375 72.465 1.00 55.00 116 ARG A N 1
ATOM 812 C CA . ARG A 1 116 ? -38.448 11.866 71.693 1.00 55.00 116 ARG A CA 1
ATOM 813 C C . ARG A 1 116 ? -38.021 10.471 71.277 1.00 55.00 116 ARG A C 1
ATOM 815 O O . ARG A 1 116 ? -37.171 10.321 70.405 1.00 55.00 116 ARG A O 1
ATOM 822 N N . VAL A 1 117 ? -38.576 9.466 71.947 1.00 52.25 117 VAL A N 1
ATOM 823 C CA . VAL A 1 117 ? -38.516 8.075 71.527 1.00 52.25 117 VAL A CA 1
ATOM 824 C C . VAL A 1 117 ? -39.270 8.050 70.208 1.00 52.25 117 VAL A C 1
ATOM 826 O O . VAL A 1 117 ? -40.479 7.822 70.158 1.00 52.25 117 VAL A O 1
ATOM 829 N N . VAL A 1 118 ? -38.566 8.394 69.128 1.00 52.34 118 VAL A N 1
ATOM 830 C CA . VAL A 1 118 ? -38.984 8.073 67.776 1.00 52.34 118 VAL A CA 1
ATOM 831 C C . VAL A 1 118 ? -38.961 6.564 67.791 1.00 52.34 118 VAL A C 1
ATOM 833 O O . VAL A 1 118 ? -37.914 5.931 67.705 1.00 52.34 118 VAL A O 1
ATOM 836 N N . ARG A 1 119 ? -40.131 5.999 68.076 1.00 53.62 119 ARG A N 1
ATOM 837 C CA . ARG A 1 119 ? -40.391 4.577 68.029 1.00 53.62 119 ARG A CA 1
ATOM 838 C C . ARG A 1 119 ? -40.147 4.220 66.575 1.00 53.62 119 ARG A C 1
ATOM 840 O O . ARG A 1 119 ? -41.035 4.394 65.743 1.00 53.62 119 ARG A O 1
ATOM 847 N N . VAL A 1 120 ? -38.906 3.850 66.262 1.00 53.31 120 VAL A N 1
ATOM 848 C CA . VAL A 1 120 ? -38.537 3.281 64.977 1.00 53.31 120 VAL A CA 1
ATOM 849 C C . VAL A 1 120 ? -39.469 2.094 64.861 1.00 53.31 120 VAL A C 1
ATOM 851 O O . VAL A 1 120 ? -39.339 1.109 65.586 1.00 53.31 120 VAL A O 1
ATOM 854 N N . ARG A 1 121 ? -40.512 2.240 64.044 1.00 52.00 121 ARG A N 1
ATOM 855 C CA . ARG A 1 121 ? -41.346 1.124 63.630 1.00 52.00 121 ARG A CA 1
ATOM 856 C C . ARG A 1 121 ? -40.462 0.295 62.705 1.00 52.00 121 ARG A C 1
ATOM 858 O O . ARG A 1 121 ? -40.621 0.331 61.493 1.00 52.00 121 ARG A O 1
ATOM 865 N N . SER A 1 122 ? -39.488 -0.405 63.281 1.00 52.00 122 SER A N 1
ATOM 866 C CA . SER A 1 122 ? -38.756 -1.487 62.640 1.00 52.00 122 SER A CA 1
ATOM 867 C C . SER A 1 122 ? -39.721 -2.666 62.558 1.00 52.00 122 SER A C 1
ATOM 869 O O . SER A 1 122 ? -39.643 -3.626 63.322 1.00 52.00 122 SER A O 1
ATOM 871 N N . GLY A 1 123 ? -40.734 -2.522 61.707 1.00 59.88 123 GLY A N 1
ATOM 872 C CA . GLY A 1 123 ? -41.543 -3.645 61.277 1.00 59.88 123 GLY A CA 1
ATOM 873 C C . GLY A 1 123 ? -40.742 -4.458 60.255 1.00 59.88 123 GLY A C 1
ATOM 874 O O . GLY A 1 123 ? -39.977 -3.867 59.490 1.00 59.88 123 GLY A O 1
ATOM 875 N N . PRO A 1 124 ? -40.921 -5.787 60.199 1.00 62.25 124 PRO A N 1
ATOM 876 C CA . PRO A 1 124 ? -40.252 -6.660 59.226 1.00 62.25 124 PRO A CA 1
ATOM 877 C C . PRO A 1 124 ? -40.509 -6.273 57.755 1.00 62.25 124 PRO A C 1
ATOM 879 O O . PRO A 1 124 ? -39.781 -6.693 56.867 1.00 62.25 124 PRO A O 1
ATOM 882 N N . GLU A 1 125 ? -41.505 -5.434 57.470 1.00 64.69 125 GLU A N 1
ATOM 883 C CA . GLU A 1 125 ? -41.761 -4.926 56.118 1.00 64.69 125 GLU A CA 1
ATOM 884 C C . GLU A 1 125 ? -40.714 -3.910 55.628 1.00 64.69 125 GLU A C 1
ATOM 886 O O . GLU A 1 125 ? -40.472 -3.818 54.421 1.00 64.69 125 GLU A O 1
ATOM 891 N N . CYS A 1 126 ? -40.064 -3.161 56.530 1.00 62.69 126 CYS A N 1
ATOM 892 C CA . CYS A 1 126 ? -39.011 -2.217 56.139 1.00 62.69 126 CYS A CA 1
ATOM 893 C C . CYS A 1 126 ? -37.788 -2.968 55.596 1.00 62.69 126 CYS A C 1
ATOM 895 O O . CYS A 1 126 ? -37.293 -2.640 54.523 1.00 62.69 126 CYS A O 1
ATOM 897 N N . THR A 1 127 ? -37.393 -4.069 56.241 1.00 79.50 127 THR A N 1
ATOM 898 C CA . THR A 1 127 ? -36.226 -4.856 55.81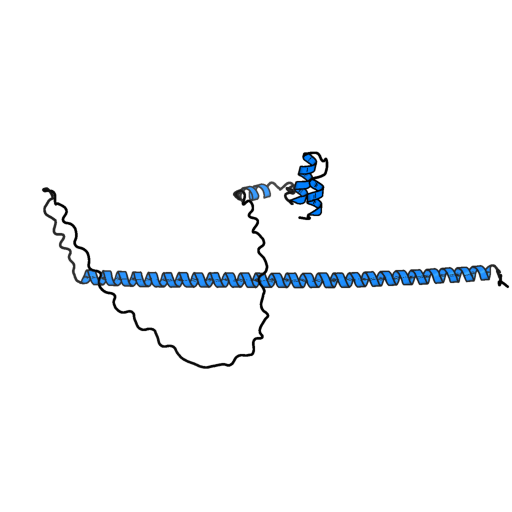7 1.00 79.50 127 THR A CA 1
ATOM 899 C C . THR A 1 127 ? -36.440 -5.550 54.470 1.00 79.50 127 THR A C 1
ATOM 901 O O . THR A 1 127 ? -35.500 -5.673 53.690 1.00 79.50 127 THR A O 1
ATOM 904 N N . THR A 1 128 ? -37.674 -5.954 54.140 1.00 86.56 128 THR A N 1
ATOM 905 C CA . THR A 1 128 ? -37.974 -6.556 52.826 1.00 86.56 128 THR A CA 1
ATOM 906 C C . THR A 1 128 ? -37.890 -5.563 51.667 1.00 86.56 128 THR A C 1
ATOM 908 O O . THR A 1 128 ? -37.426 -5.926 50.586 1.00 86.56 128 THR A O 1
ATOM 911 N N . ARG A 1 129 ? -38.307 -4.305 51.876 1.00 88.69 129 ARG A N 1
ATOM 912 C CA . ARG A 1 129 ? -38.193 -3.259 50.849 1.00 88.69 129 ARG A CA 1
ATOM 913 C C . ARG A 1 129 ? -36.737 -2.865 50.632 1.00 88.69 129 ARG A C 1
ATOM 915 O O . ARG A 1 129 ? -36.327 -2.746 49.481 1.00 88.69 129 ARG A O 1
ATOM 922 N N . ASP A 1 130 ? -35.969 -2.746 51.709 1.00 89.00 130 ASP A N 1
ATOM 923 C CA . ASP A 1 130 ? -34.541 -2.425 51.644 1.00 89.00 130 ASP A CA 1
ATOM 924 C C . ASP A 1 130 ? -33.745 -3.546 50.948 1.00 89.00 130 ASP A C 1
ATOM 926 O O . ASP A 1 130 ? -32.873 -3.287 50.118 1.00 89.00 130 ASP A O 1
ATOM 930 N N . LEU A 1 131 ? -34.100 -4.814 51.190 1.00 92.81 131 LEU A N 1
ATOM 931 C CA . LEU A 1 131 ? -33.493 -5.956 50.502 1.00 92.81 131 LEU A CA 1
ATOM 932 C C . LEU A 1 131 ? -33.833 -5.978 49.001 1.00 92.81 131 LEU A C 1
ATOM 934 O O . LEU A 1 131 ? -32.967 -6.243 48.173 1.00 92.81 131 LEU A O 1
ATOM 938 N N . LEU A 1 132 ? -35.069 -5.642 48.621 1.00 94.50 132 LEU A N 1
ATOM 939 C CA . LEU A 1 132 ? -35.430 -5.500 47.206 1.00 94.50 132 LEU A CA 1
ATOM 940 C C . LEU A 1 132 ? -34.728 -4.311 46.537 1.00 94.50 132 LEU A C 1
ATOM 942 O O . LEU A 1 132 ? -34.357 -4.410 45.368 1.00 94.50 132 LEU A O 1
ATOM 946 N N . ALA A 1 133 ? -34.556 -3.193 47.245 1.00 93.38 133 ALA A N 1
ATOM 947 C CA . ALA A 1 133 ? -33.838 -2.030 46.729 1.00 93.38 133 ALA A CA 1
ATOM 948 C C . ALA A 1 133 ? -32.362 -2.367 46.468 1.00 93.38 133 ALA A C 1
ATOM 950 O O . ALA A 1 133 ? -31.876 -2.152 45.360 1.00 93.38 133 ALA A O 1
ATOM 951 N N . THR A 1 134 ? -31.695 -3.010 47.430 1.00 94.56 134 THR A N 1
ATOM 952 C CA . THR A 1 134 ? -30.292 -3.435 47.280 1.00 94.56 134 THR A CA 1
ATOM 953 C C . THR A 1 134 ? -30.110 -4.465 46.160 1.00 94.56 134 THR A C 1
ATOM 955 O O . THR A 1 134 ? -29.163 -4.355 45.385 1.00 94.56 134 THR A O 1
ATOM 958 N N . GLN A 1 135 ? -31.034 -5.419 45.988 1.00 96.69 135 GLN A N 1
ATOM 959 C CA . GLN A 1 135 ? -30.993 -6.350 44.849 1.00 96.69 135 GLN A CA 1
ATOM 960 C C . GLN A 1 135 ? -31.137 -5.641 43.496 1.00 96.69 135 GLN A C 1
ATOM 962 O O . GLN A 1 135 ? -30.443 -5.987 42.540 1.00 96.69 135 GLN A O 1
ATOM 967 N N . LYS A 1 136 ? -32.019 -4.638 43.396 1.00 96.50 136 LYS A N 1
ATOM 968 C CA . LYS A 1 136 ? -32.172 -3.846 42.166 1.00 96.50 136 LYS A CA 1
ATOM 969 C C . LYS A 1 136 ? -30.919 -3.038 41.851 1.00 96.50 136 LYS A C 1
ATOM 971 O O . LYS A 1 136 ? -30.515 -2.999 40.695 1.00 96.50 136 LYS A O 1
ATOM 976 N N . GLU A 1 137 ? -30.302 -2.432 42.860 1.00 97.06 137 GLU A N 1
ATOM 977 C CA . GLU A 1 137 ? -29.040 -1.700 42.703 1.00 97.06 137 GLU A CA 1
ATOM 978 C C . GLU A 1 137 ? -27.902 -2.624 42.253 1.00 97.06 137 GLU A C 1
ATOM 980 O O . GLU A 1 137 ? -27.157 -2.277 41.341 1.00 97.06 137 GLU A O 1
ATOM 985 N N . GLN A 1 138 ? -27.806 -3.832 42.818 1.00 97.62 138 GLN A N 1
ATOM 986 C CA . GLN A 1 138 ? -26.827 -4.832 42.381 1.00 97.62 138 GLN A CA 1
ATOM 987 C C . GLN A 1 138 ? -27.036 -5.245 40.923 1.00 97.62 138 GLN A C 1
ATOM 989 O O . GLN A 1 138 ? -26.069 -5.343 40.169 1.00 97.62 138 GLN A O 1
ATOM 994 N N . LEU A 1 139 ? -28.287 -5.463 40.508 1.00 98.00 139 LEU A N 1
ATOM 995 C CA . LEU A 1 139 ? -28.605 -5.811 39.124 1.00 98.00 139 LEU A CA 1
ATOM 996 C C . LEU A 1 139 ? -28.276 -4.650 38.173 1.00 98.00 139 LEU A C 1
ATOM 998 O O . LEU A 1 139 ? -27.677 -4.879 37.125 1.00 98.00 139 LEU A O 1
ATOM 1002 N N . ALA A 1 140 ? -28.594 -3.410 38.554 1.00 97.25 140 ALA A N 1
ATOM 1003 C CA . ALA A 1 140 ? -28.225 -2.222 37.785 1.00 97.25 140 ALA A CA 1
ATOM 1004 C C . ALA A 1 140 ? -26.699 -2.112 37.612 1.00 97.25 140 ALA A C 1
ATOM 1006 O O . ALA A 1 140 ? -26.221 -1.990 36.489 1.00 97.25 140 ALA A O 1
ATOM 1007 N N . ALA A 1 141 ? -25.931 -2.288 38.692 1.00 97.50 141 ALA A N 1
ATOM 1008 C CA . ALA A 1 141 ? -24.471 -2.269 38.634 1.00 97.50 141 ALA A CA 1
ATOM 1009 C C . ALA A 1 141 ? -23.890 -3.387 37.743 1.00 97.50 141 ALA A C 1
ATOM 1011 O O . ALA A 1 141 ? -22.903 -3.172 37.040 1.00 97.50 141 ALA A O 1
ATOM 1012 N N . GLN A 1 142 ? -24.500 -4.579 37.735 1.00 98.38 142 GLN A N 1
ATOM 1013 C CA . GLN A 1 142 ? -24.099 -5.664 36.831 1.00 98.38 142 GLN A CA 1
ATOM 1014 C C . GLN A 1 142 ? -24.373 -5.325 35.361 1.00 98.38 142 GLN A C 1
ATOM 1016 O O . GLN A 1 142 ? -23.535 -5.611 34.506 1.00 98.38 142 GLN A O 1
ATOM 1021 N N . LEU A 1 143 ? -25.516 -4.704 35.058 1.00 98.19 143 LEU A N 1
ATOM 1022 C CA . LEU A 1 143 ? -25.831 -4.255 33.700 1.00 98.19 143 LEU A CA 1
ATOM 1023 C C . LEU A 1 143 ? -24.867 -3.162 33.228 1.00 98.19 143 LEU A C 1
ATOM 1025 O O . LEU A 1 143 ? -24.386 -3.237 32.099 1.00 98.19 143 LEU A O 1
ATOM 1029 N N . ASP A 1 144 ? -24.518 -2.212 34.094 1.00 98.38 144 ASP A N 1
ATOM 1030 C CA . ASP A 1 144 ? -23.533 -1.171 33.785 1.00 98.38 144 ASP A CA 1
ATOM 1031 C C . ASP A 1 144 ? -22.140 -1.770 33.523 1.00 98.38 144 ASP A C 1
ATOM 1033 O O . ASP A 1 144 ? -21.442 -1.386 32.577 1.00 98.38 144 ASP A O 1
ATOM 1037 N N . LEU A 1 145 ? -21.737 -2.780 34.303 1.00 98.44 145 LEU A N 1
ATOM 1038 C CA . LEU A 1 145 ? -20.492 -3.512 34.068 1.00 98.44 145 LEU A CA 1
ATOM 1039 C C . LEU A 1 145 ? -20.507 -4.243 32.713 1.00 98.44 145 LEU A C 1
ATOM 1041 O O . LEU A 1 145 ? -19.511 -4.232 31.992 1.00 98.44 145 LEU A O 1
ATOM 1045 N N . LEU A 1 146 ? -21.626 -4.861 32.333 1.00 98.44 146 LEU A N 1
ATOM 1046 C CA . LEU A 1 146 ? -21.752 -5.496 31.018 1.00 98.44 146 LEU A CA 1
ATOM 1047 C C . LEU A 1 146 ? -21.721 -4.466 29.882 1.00 98.44 146 LEU A C 1
ATOM 1049 O O . LEU A 1 146 ? -21.057 -4.698 28.872 1.00 98.44 146 LEU A O 1
ATOM 1053 N N . ALA A 1 147 ? -22.380 -3.318 30.049 1.00 97.69 147 ALA A N 1
ATOM 1054 C CA . ALA A 1 147 ? -22.375 -2.240 29.064 1.00 97.69 147 ALA A CA 1
ATOM 1055 C C . ALA A 1 147 ? -20.960 -1.680 28.840 1.00 97.69 147 ALA A C 1
ATOM 1057 O O . ALA A 1 147 ? -20.532 -1.499 27.698 1.00 97.69 147 ALA A O 1
ATOM 1058 N N . THR A 1 148 ? -20.193 -1.474 29.914 1.00 98.31 148 THR A N 1
ATOM 1059 C CA . THR A 1 148 ? -18.796 -1.017 29.815 1.00 98.31 148 THR A CA 1
ATOM 1060 C C . THR A 1 148 ? -17.891 -2.051 29.143 1.00 98.31 148 THR A C 1
ATOM 1062 O O . THR A 1 148 ? -17.091 -1.686 28.280 1.00 98.31 148 THR A O 1
ATOM 1065 N N . GLN A 1 149 ? -18.053 -3.344 29.449 1.00 98.50 149 GLN A N 1
ATOM 1066 C CA . GLN A 1 149 ? -17.325 -4.418 28.761 1.00 98.50 149 GLN A CA 1
ATOM 1067 C C . GLN A 1 149 ? -17.649 -4.475 27.263 1.00 98.50 149 GLN A C 1
ATOM 1069 O O . GLN A 1 149 ? -16.743 -4.613 26.440 1.00 98.50 149 GLN A O 1
ATOM 1074 N N . GLN A 1 150 ? -18.923 -4.327 26.887 1.00 98.38 150 GLN A N 1
ATOM 1075 C CA . GLN A 1 150 ? -19.321 -4.275 25.479 1.00 98.38 150 GLN A CA 1
ATOM 1076 C C . GLN A 1 150 ? -18.723 -3.061 24.761 1.00 98.38 150 GLN A C 1
ATOM 1078 O O . GLN A 1 150 ? -18.238 -3.205 23.639 1.00 98.38 150 GLN A O 1
ATOM 1083 N N . GLY A 1 151 ? -18.690 -1.894 25.413 1.00 98.44 151 GLY A N 1
ATOM 1084 C CA . GLY A 1 151 ? -18.027 -0.701 24.883 1.00 98.44 151 GLY A CA 1
ATOM 1085 C C . GLY A 1 151 ? -16.526 -0.911 24.663 1.00 98.44 151 GLY A C 1
ATOM 1086 O O . GLY A 1 151 ? -15.996 -0.566 23.608 1.00 98.44 151 GLY A O 1
ATOM 1087 N N . LEU A 1 152 ? -15.838 -1.559 25.607 1.00 98.62 152 LEU A N 1
ATOM 1088 C CA . LEU A 1 152 ? -14.420 -1.896 25.461 1.00 98.62 152 LEU A CA 1
ATOM 1089 C C . LEU A 1 152 ? -14.186 -2.856 24.284 1.00 98.62 152 LEU A C 1
ATOM 1091 O O . LEU A 1 152 ? -13.293 -2.627 23.471 1.00 98.62 152 LEU A O 1
ATOM 1095 N N . LEU A 1 153 ? -15.023 -3.883 24.122 1.00 98.56 153 LEU A N 1
ATOM 1096 C CA . LEU A 1 153 ? -14.934 -4.786 22.969 1.00 98.56 153 LEU A CA 1
ATOM 1097 C C . LEU A 1 153 ? -15.221 -4.076 21.639 1.00 98.56 153 LEU A C 1
ATOM 1099 O O . LEU A 1 153 ? -14.572 -4.378 20.639 1.00 98.56 153 LEU A O 1
ATOM 1103 N N . ALA A 1 154 ? -16.169 -3.136 21.607 1.00 98.06 154 ALA A N 1
ATOM 1104 C CA . ALA A 1 154 ? -16.445 -2.331 20.419 1.00 98.06 154 ALA A CA 1
ATOM 1105 C C . ALA A 1 154 ? -15.222 -1.486 20.026 1.00 98.06 154 ALA A C 1
ATOM 1107 O O . ALA A 1 154 ? -14.755 -1.585 18.893 1.00 98.06 154 ALA A O 1
ATOM 1108 N N . THR A 1 155 ? -14.629 -0.761 20.979 1.00 98.38 155 THR A N 1
ATOM 1109 C CA . THR A 1 155 ? -13.420 0.042 20.717 1.00 98.38 155 THR A CA 1
ATOM 1110 C C . THR A 1 155 ? -12.222 -0.808 20.283 1.00 98.38 155 THR A C 1
ATOM 1112 O O . THR A 1 155 ? -11.496 -0.414 19.372 1.00 98.38 155 THR A O 1
ATOM 1115 N N . GLN A 1 156 ? -12.029 -2.008 20.846 1.00 98.62 156 GLN A N 1
ATOM 1116 C CA . GLN A 1 156 ? -10.982 -2.922 20.371 1.00 98.62 156 GLN A CA 1
ATOM 1117 C C . GLN A 1 156 ? -11.209 -3.364 18.921 1.00 98.62 156 GLN A C 1
ATOM 1119 O O . GLN A 1 156 ? -10.259 -3.425 18.140 1.00 98.62 156 GLN A O 1
ATOM 1124 N N . ARG A 1 157 ? -12.456 -3.659 18.534 1.00 98.38 157 ARG A N 1
ATOM 1125 C CA . ARG A 1 157 ? -12.783 -4.022 17.146 1.00 98.38 157 ARG A CA 1
ATOM 1126 C C . ARG A 1 157 ? -12.512 -2.872 16.183 1.00 98.38 157 ARG A C 1
ATOM 1128 O O . ARG A 1 157 ? -11.945 -3.108 15.121 1.00 98.38 157 ARG A O 1
ATOM 1135 N N . GLU A 1 158 ? -12.861 -1.647 16.561 1.00 98.56 158 GLU A N 1
ATOM 1136 C CA . GLU A 1 158 ? -12.563 -0.449 15.767 1.00 98.56 158 GLU A CA 1
ATOM 1137 C C . GLU A 1 158 ? -11.052 -0.233 15.607 1.00 98.56 158 GLU A C 1
ATOM 1139 O O . GLU A 1 158 ? -10.578 0.027 14.502 1.00 98.56 158 GLU A O 1
ATOM 1144 N N . GLN A 1 159 ? -10.271 -0.421 16.675 1.00 98.62 159 GLN A N 1
ATOM 1145 C CA . GLN A 1 159 ? -8.809 -0.339 16.608 1.00 98.62 159 GLN A CA 1
ATOM 1146 C C . GLN A 1 159 ? -8.204 -1.406 15.688 1.00 98.62 159 GLN A C 1
ATOM 1148 O O . GLN A 1 159 ? -7.273 -1.109 14.939 1.00 98.62 159 GLN A O 1
ATOM 1153 N N . LEU A 1 160 ? -8.719 -2.638 15.723 1.00 98.62 160 LEU A N 1
ATOM 1154 C CA . LEU A 1 160 ? -8.284 -3.696 14.809 1.00 98.62 160 LEU A CA 1
ATOM 1155 C C . LEU A 1 160 ? -8.653 -3.377 13.356 1.00 98.62 160 LEU A C 1
ATOM 1157 O O . LEU A 1 160 ? -7.817 -3.561 12.473 1.00 98.62 160 LEU A O 1
ATOM 1161 N N . ALA A 1 161 ? -9.856 -2.856 13.103 1.00 98.19 161 ALA A N 1
ATOM 1162 C CA . ALA A 1 161 ? -10.270 -2.429 11.767 1.00 98.19 161 ALA A CA 1
ATOM 1163 C C . ALA A 1 161 ? -9.347 -1.327 11.219 1.00 98.19 161 ALA A C 1
ATOM 1165 O O . ALA A 1 161 ? -8.805 -1.469 10.126 1.00 98.19 161 ALA A O 1
ATOM 1166 N N . ALA A 1 162 ? -9.056 -0.299 12.021 1.00 98.31 162 ALA A N 1
ATOM 1167 C CA . ALA A 1 162 ? -8.139 0.772 11.636 1.00 98.31 162 ALA A CA 1
ATOM 1168 C C . ALA A 1 162 ? -6.710 0.264 11.353 1.00 98.31 162 ALA A C 1
ATOM 1170 O O . ALA A 1 162 ? -6.046 0.741 10.431 1.00 98.31 162 ALA A O 1
ATOM 1171 N N . GLN A 1 163 ? -6.225 -0.724 12.115 1.00 98.62 163 GLN A N 1
ATOM 1172 C CA . GLN A 1 163 ? -4.931 -1.360 11.845 1.00 98.62 163 GLN A CA 1
ATOM 1173 C C . GLN A 1 163 ? -4.932 -2.139 10.525 1.00 98.62 163 GLN A C 1
ATOM 1175 O O . GLN A 1 163 ? -3.960 -2.062 9.772 1.00 98.62 163 GLN A O 1
ATOM 1180 N N . LEU A 1 164 ? -6.010 -2.864 10.217 1.00 98.50 164 LEU A N 1
ATOM 1181 C CA . LEU A 1 164 ? -6.146 -3.568 8.941 1.00 98.50 164 LEU A CA 1
ATOM 1182 C C . LEU A 1 164 ? -6.179 -2.592 7.760 1.00 98.50 164 LEU A C 1
ATOM 1184 O O . LEU A 1 164 ? -5.493 -2.831 6.765 1.00 98.50 164 LEU A O 1
ATOM 1188 N N . ASP A 1 165 ? -6.886 -1.471 7.892 1.00 98.62 165 ASP A N 1
ATOM 1189 C CA . ASP A 1 165 ? -6.916 -0.414 6.877 1.00 98.62 165 ASP A CA 1
ATOM 1190 C C . ASP A 1 165 ? -5.530 0.217 6.670 1.00 98.62 165 ASP A C 1
ATOM 1192 O O . ASP A 1 165 ? -5.088 0.436 5.535 1.00 98.62 165 ASP A O 1
ATOM 1196 N N . LEU A 1 166 ? -4.777 0.441 7.751 1.00 98.62 166 LEU A N 1
ATOM 1197 C CA . LEU A 1 166 ? -3.394 0.911 7.665 1.00 98.62 166 LEU A CA 1
ATOM 1198 C C . LEU A 1 166 ? -2.499 -0.092 6.917 1.00 98.62 166 LEU A C 1
ATOM 1200 O O . LEU A 1 166 ? -1.708 0.294 6.059 1.00 98.62 166 LEU A O 1
ATOM 1204 N N . VAL A 1 167 ? -2.634 -1.390 7.189 1.00 98.56 167 VAL A N 1
ATOM 1205 C CA . VAL A 1 167 ? -1.88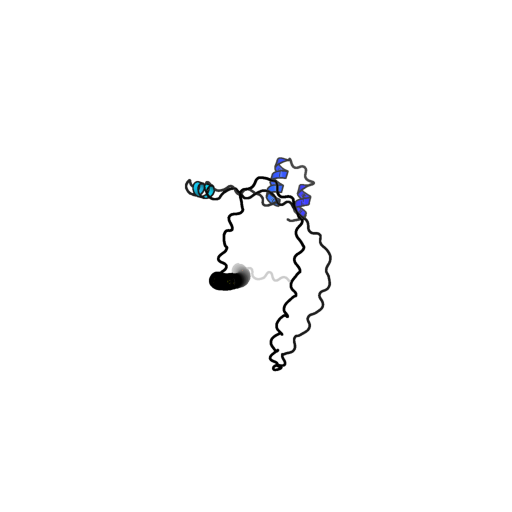0 -2.424 6.463 1.00 98.56 167 VAL A CA 1
ATOM 1206 C C . VAL A 1 167 ? -2.295 -2.479 4.988 1.00 98.56 167 VAL A C 1
ATOM 1208 O O . VAL A 1 167 ? -1.439 -2.614 4.111 1.00 98.56 167 VAL A O 1
ATOM 1211 N N . ALA A 1 168 ? -3.588 -2.344 4.685 1.00 97.94 168 ALA A N 1
ATOM 1212 C CA . ALA A 1 168 ? -4.091 -2.325 3.314 1.00 97.94 168 ALA A CA 1
ATOM 1213 C C . ALA A 1 168 ? -3.531 -1.135 2.517 1.00 97.94 168 ALA A C 1
ATOM 1215 O O . ALA A 1 168 ? -3.048 -1.310 1.394 1.00 97.94 168 ALA A O 1
ATOM 1216 N N . THR A 1 169 ? -3.515 0.060 3.114 1.00 98.44 169 THR A N 1
ATOM 1217 C CA . THR A 1 169 ? -2.938 1.260 2.487 1.00 98.44 169 THR A CA 1
ATOM 1218 C C . THR A 1 169 ? -1.431 1.127 2.263 1.00 98.44 169 THR A C 1
ATOM 1220 O O . THR A 1 169 ? -0.953 1.454 1.175 1.00 98.44 169 THR A O 1
ATOM 1223 N N . GLN A 1 170 ? -0.680 0.562 3.215 1.00 98.56 170 GLN A N 1
ATOM 1224 C CA . GLN A 1 170 ? 0.750 0.279 3.032 1.00 98.56 170 GLN A CA 1
ATOM 1225 C C . GLN A 1 170 ? 1.009 -0.698 1.879 1.00 98.56 170 GLN A C 1
ATOM 1227 O O . GLN A 1 170 ? 1.900 -0.470 1.060 1.00 98.56 170 GLN A O 1
ATOM 1232 N N . ARG A 1 171 ? 0.213 -1.769 1.759 1.00 98.44 171 ARG A N 1
ATOM 1233 C CA . ARG A 1 171 ? 0.329 -2.715 0.634 1.00 98.44 171 ARG A CA 1
ATOM 1234 C C . ARG A 1 171 ? 0.080 -2.039 -0.710 1.00 98.44 171 ARG A C 1
ATOM 1236 O O . ARG A 1 171 ? 0.815 -2.295 -1.661 1.00 98.44 171 ARG A O 1
ATOM 1243 N N . LEU A 1 172 ? -0.912 -1.153 -0.782 1.00 98.50 172 LEU A N 1
ATOM 1244 C CA . LEU A 1 172 ? -1.210 -0.397 -1.996 1.00 98.50 172 LEU A CA 1
ATOM 1245 C C . LEU A 1 172 ? -0.062 0.551 -2.372 1.00 98.50 172 LEU A C 1
ATOM 1247 O O . LEU A 1 172 ? 0.314 0.626 -3.541 1.00 98.50 172 LEU A O 1
ATOM 1251 N N . GLN A 1 173 ? 0.552 1.216 -1.391 1.00 98.62 173 GLN A N 1
ATOM 1252 C CA . GLN A 1 173 ? 1.738 2.048 -1.615 1.00 98.62 173 GLN A CA 1
ATOM 1253 C C . GLN A 1 173 ? 2.928 1.231 -2.135 1.00 98.62 173 GLN A C 1
ATOM 1255 O O . GLN A 1 173 ? 3.594 1.654 -3.080 1.00 98.62 173 GLN A O 1
ATOM 1260 N N . LEU A 1 174 ? 3.181 0.048 -1.567 1.00 98.62 174 LEU A N 1
ATOM 1261 C CA . LEU A 1 174 ? 4.241 -0.845 -2.044 1.00 98.62 174 LEU A CA 1
ATOM 1262 C C . LEU A 1 174 ? 3.991 -1.314 -3.483 1.00 98.62 174 LEU A C 1
ATOM 1264 O O . LEU A 1 174 ? 4.915 -1.289 -4.296 1.00 98.62 174 LEU A O 1
ATOM 1268 N N . ALA A 1 175 ? 2.752 -1.677 -3.821 1.00 98.38 175 ALA A N 1
ATOM 1269 C CA . ALA A 1 175 ? 2.383 -2.054 -5.183 1.00 98.38 175 ALA A CA 1
ATOM 1270 C C . ALA A 1 175 ? 2.594 -0.896 -6.176 1.00 98.38 175 ALA A C 1
ATOM 1272 O O . ALA A 1 175 ? 3.155 -1.092 -7.254 1.00 98.38 175 ALA A O 1
ATOM 1273 N N . ALA A 1 176 ? 2.220 0.330 -5.800 1.00 98.31 176 ALA A N 1
ATOM 1274 C CA . ALA A 1 176 ? 2.459 1.513 -6.625 1.00 98.31 176 ALA A CA 1
ATOM 1275 C C . ALA A 1 176 ? 3.962 1.780 -6.835 1.00 98.31 176 ALA A C 1
ATOM 1277 O O . ALA A 1 176 ? 4.391 2.080 -7.950 1.00 98.31 176 ALA A O 1
ATOM 1278 N N . LEU A 1 177 ? 4.787 1.623 -5.793 1.00 98.75 177 LEU A N 1
ATOM 1279 C CA . LEU A 1 177 ? 6.243 1.750 -5.912 1.00 98.75 177 LEU A CA 1
ATOM 1280 C C . LEU A 1 177 ? 6.838 0.701 -6.858 1.00 98.75 177 LEU A C 1
ATOM 1282 O O . LEU A 1 177 ? 7.701 1.041 -7.668 1.00 98.75 177 LEU A O 1
ATOM 1286 N N . GLN A 1 178 ? 6.363 -0.546 -6.801 1.00 98.56 178 GLN A N 1
ATOM 1287 C CA . GLN A 1 178 ? 6.785 -1.599 -7.729 1.00 98.56 178 GLN A CA 1
ATOM 1288 C C . GLN A 1 178 ? 6.462 -1.228 -9.181 1.00 98.56 178 GLN A C 1
ATOM 1290 O O . GLN A 1 178 ? 7.353 -1.281 -10.027 1.00 98.56 178 GLN A O 1
ATOM 1295 N N . GLN A 1 179 ? 5.246 -0.746 -9.456 1.00 98.75 179 GLN A N 1
ATOM 1296 C CA . GLN A 1 179 ? 4.865 -0.284 -10.796 1.00 98.75 179 GLN A CA 1
ATOM 1297 C C . GLN A 1 179 ? 5.749 0.868 -11.292 1.00 98.75 179 GLN A C 1
ATOM 1299 O O . GLN A 1 179 ? 6.160 0.885 -12.451 1.00 98.75 179 GLN A O 1
ATOM 1304 N N . ILE A 1 180 ? 6.096 1.823 -10.421 1.00 98.62 180 ILE A N 1
ATOM 1305 C CA . ILE A 1 180 ? 7.005 2.924 -10.775 1.00 98.62 180 ILE A CA 1
ATOM 1306 C C . ILE A 1 180 ? 8.400 2.393 -11.131 1.00 98.62 180 ILE A C 1
ATOM 1308 O O . ILE A 1 180 ? 9.016 2.878 -12.082 1.00 98.62 180 ILE A O 1
ATOM 1312 N N . ILE A 1 181 ? 8.913 1.411 -10.386 1.00 98.62 181 ILE A N 1
ATOM 1313 C CA . ILE A 1 181 ? 10.215 0.788 -10.664 1.00 98.62 181 ILE A CA 1
ATOM 1314 C C . ILE A 1 181 ? 10.183 0.057 -12.010 1.00 98.62 181 ILE A C 1
ATOM 1316 O O . ILE A 1 181 ? 11.095 0.235 -12.820 1.00 98.62 181 ILE A O 1
ATOM 1320 N N . GLU A 1 182 ? 9.134 -0.719 -12.278 1.00 98.69 182 GLU A N 1
ATOM 1321 C CA . GLU A 1 182 ? 8.961 -1.425 -13.550 1.00 98.69 182 GLU A CA 1
ATOM 1322 C C . GLU A 1 182 ? 8.872 -0.461 -14.731 1.00 98.69 182 GLU A C 1
ATOM 1324 O O . GLU A 1 182 ? 9.564 -0.654 -15.733 1.00 98.69 182 GLU A O 1
ATOM 1329 N N . LEU A 1 183 ? 8.094 0.615 -14.587 1.00 98.69 183 LEU A N 1
ATOM 1330 C CA . LEU A 1 183 ? 7.994 1.663 -15.594 1.00 98.69 183 LEU A CA 1
ATOM 1331 C C . LEU A 1 183 ? 9.363 2.300 -15.853 1.00 98.69 183 LEU A C 1
ATOM 1333 O O . LEU A 1 183 ? 9.776 2.421 -17.004 1.00 98.69 183 LEU A O 1
ATOM 1337 N N . ARG A 1 184 ? 10.108 2.655 -14.797 1.00 98.62 184 ARG A N 1
ATOM 1338 C CA . ARG A 1 184 ? 11.461 3.218 -14.931 1.00 98.62 184 ARG A CA 1
ATOM 1339 C C . ARG A 1 184 ? 12.403 2.263 -15.654 1.00 98.62 184 ARG A C 1
ATOM 1341 O O . ARG A 1 184 ? 13.103 2.695 -16.570 1.00 98.62 184 ARG A O 1
ATOM 1348 N N . ARG A 1 185 ? 12.388 0.975 -15.305 1.00 98.38 185 ARG A N 1
ATOM 1349 C CA . ARG A 1 185 ? 13.183 -0.043 -16.002 1.00 98.38 185 ARG A CA 1
ATOM 1350 C C . ARG A 1 185 ? 12.822 -0.101 -17.487 1.00 9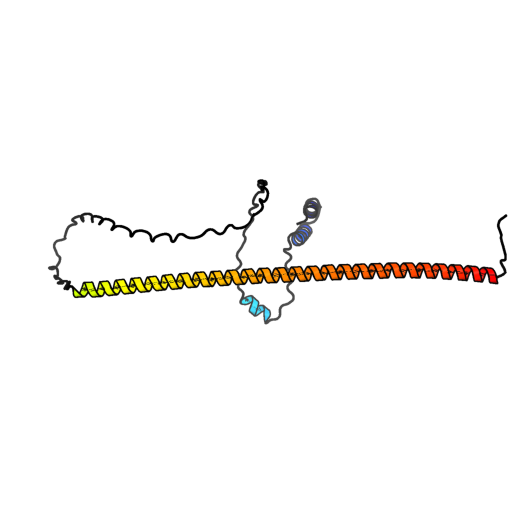8.38 185 ARG A C 1
ATOM 1352 O O . ARG A 1 185 ? 13.718 -0.005 -18.319 1.00 98.38 185 ARG A O 1
ATOM 1359 N N . GLY A 1 186 ? 11.531 -0.156 -17.816 1.00 98.31 186 GLY A N 1
ATOM 1360 C CA . GLY A 1 186 ? 11.065 -0.150 -19.205 1.00 98.31 186 GLY A CA 1
ATOM 1361 C C . GLY A 1 186 ? 11.507 1.102 -19.971 1.00 98.31 186 GLY A C 1
ATOM 1362 O O . GLY A 1 186 ? 12.002 1.003 -21.092 1.00 98.31 186 GLY A O 1
ATOM 1363 N N . THR A 1 187 ? 11.425 2.285 -19.352 1.00 98.38 187 THR A N 1
ATOM 1364 C CA . THR A 1 187 ? 11.922 3.525 -19.976 1.00 98.38 187 THR A CA 1
ATOM 1365 C C . THR A 1 187 ? 13.434 3.501 -20.203 1.00 98.38 187 THR A C 1
ATOM 1367 O O . THR A 1 187 ? 13.902 3.965 -21.239 1.00 98.38 187 THR A O 1
ATOM 1370 N N . GLN A 1 188 ? 14.212 2.926 -19.282 1.00 98.69 188 GLN A N 1
ATOM 1371 C CA . GLN A 1 188 ? 15.663 2.819 -19.420 1.00 98.69 188 GLN A CA 1
ATOM 1372 C C . GLN A 1 188 ? 16.061 1.845 -20.536 1.00 98.69 188 GLN A C 1
ATOM 1374 O O . GLN A 1 188 ? 16.981 2.132 -21.303 1.00 98.69 188 GLN A O 1
ATOM 1379 N N . GLU A 1 189 ? 15.359 0.719 -20.658 1.00 98.62 189 GLU A N 1
ATOM 1380 C CA . GLU A 1 189 ? 15.537 -0.231 -21.760 1.00 98.62 189 GLU A CA 1
ATOM 1381 C C . GLU A 1 189 ? 15.198 0.414 -23.109 1.00 98.62 189 GLU A C 1
ATOM 1383 O O . GLU A 1 189 ? 15.970 0.283 -24.060 1.00 98.62 189 GLU A O 1
ATOM 1388 N N . ALA A 1 190 ? 14.111 1.188 -23.178 1.00 98.44 190 ALA A N 1
ATOM 1389 C CA . ALA A 1 190 ? 13.737 1.934 -24.377 1.00 98.44 190 ALA A CA 1
ATOM 1390 C C . ALA A 1 190 ? 14.800 2.974 -24.770 1.00 98.44 190 ALA A C 1
ATOM 1392 O O . ALA A 1 190 ? 15.200 3.032 -25.933 1.00 98.44 190 ALA A O 1
ATOM 1393 N N . ILE A 1 191 ? 15.309 3.753 -23.807 1.00 98.56 191 ILE A N 1
ATOM 1394 C CA . ILE A 1 191 ? 16.397 4.715 -24.043 1.00 98.56 191 ILE A CA 1
ATOM 1395 C C . ILE A 1 191 ? 17.639 3.992 -24.564 1.00 98.56 191 ILE A C 1
ATOM 1397 O O . ILE A 1 191 ? 18.223 4.422 -25.554 1.00 98.56 191 ILE A O 1
ATOM 1401 N N . ARG A 1 192 ? 18.026 2.872 -23.945 1.00 98.38 192 ARG A N 1
ATOM 1402 C CA . ARG A 1 192 ? 19.175 2.080 -24.396 1.00 98.38 192 ARG A CA 1
ATOM 1403 C C . ARG A 1 192 ? 18.983 1.574 -25.828 1.00 98.38 192 ARG A C 1
ATOM 1405 O O . ARG A 1 192 ? 19.909 1.676 -26.626 1.00 98.38 192 ARG A O 1
ATOM 1412 N N . GLY A 1 193 ? 17.794 1.067 -26.153 1.00 98.44 193 GLY A N 1
ATOM 1413 C CA . GLY A 1 193 ? 17.449 0.634 -27.507 1.00 98.44 193 GLY A CA 1
ATOM 1414 C C . GLY A 1 193 ? 17.555 1.770 -28.527 1.00 98.44 193 GLY A C 1
ATOM 1415 O O . GLY A 1 193 ? 18.151 1.585 -29.587 1.00 98.44 193 GLY A O 1
ATOM 1416 N N . LEU A 1 194 ? 17.052 2.961 -28.185 1.00 98.62 194 LEU A N 1
ATOM 1417 C CA . LEU A 1 194 ? 17.183 4.160 -29.016 1.00 98.62 194 LEU A CA 1
ATOM 1418 C C . LEU A 1 194 ? 18.648 4.562 -29.216 1.00 98.62 194 LEU A C 1
ATOM 1420 O O . LEU A 1 194 ? 19.045 4.818 -30.350 1.00 98.62 194 LEU A O 1
ATOM 1424 N N . THR A 1 195 ? 19.465 4.570 -28.160 1.00 98.56 195 THR A N 1
ATOM 1425 C CA . THR A 1 195 ? 20.899 4.879 -28.263 1.00 98.56 195 THR A CA 1
ATOM 1426 C C . THR A 1 195 ? 21.605 3.916 -29.214 1.00 98.56 195 THR A C 1
ATOM 1428 O O . THR A 1 195 ? 22.284 4.362 -30.136 1.00 98.56 195 THR A O 1
ATOM 1431 N N . SER A 1 196 ? 21.384 2.606 -29.068 1.00 98.56 196 SER A N 1
ATOM 1432 C CA . SER A 1 196 ? 21.970 1.608 -29.971 1.00 98.56 196 SER A CA 1
ATOM 1433 C C . SER A 1 196 ? 21.497 1.769 -31.421 1.00 98.56 196 SER A C 1
ATOM 1435 O O . SER A 1 196 ? 22.283 1.587 -32.350 1.00 98.56 196 SER A O 1
ATOM 1437 N N . ALA A 1 197 ? 20.235 2.149 -31.641 1.00 98.50 197 ALA A N 1
ATOM 1438 C CA . ALA A 1 197 ? 19.727 2.432 -32.982 1.00 98.50 197 ALA A CA 1
ATOM 1439 C C . ALA A 1 197 ? 20.394 3.671 -33.606 1.00 98.50 197 ALA A C 1
ATOM 1441 O O . ALA A 1 197 ? 20.749 3.649 -34.786 1.00 98.50 197 ALA A O 1
ATOM 1442 N N . VAL A 1 198 ? 20.606 4.732 -32.820 1.00 98.62 198 VAL A N 1
ATOM 1443 C CA . VAL A 1 198 ? 21.310 5.946 -33.262 1.00 98.62 198 VAL A CA 1
ATOM 1444 C C . VAL A 1 198 ? 22.768 5.641 -33.607 1.00 98.62 198 VAL A C 1
ATOM 1446 O O . VAL A 1 198 ? 23.248 6.079 -34.651 1.00 98.62 198 VAL A O 1
ATOM 1449 N N . GLU A 1 199 ? 23.461 4.851 -32.786 1.00 98.50 199 GLU A N 1
ATOM 1450 C CA . GLU A 1 199 ? 24.830 4.397 -33.067 1.00 98.50 199 GLU A CA 1
ATOM 1451 C C . GLU A 1 199 ? 24.899 3.574 -34.362 1.00 98.50 199 GLU A C 1
ATOM 1453 O O . GLU A 1 199 ? 25.766 3.810 -35.206 1.00 98.50 199 GLU A O 1
ATOM 1458 N N . GLY A 1 200 ? 23.944 2.660 -34.568 1.00 98.19 200 GLY A N 1
ATOM 1459 C CA . GLY A 1 200 ? 23.832 1.882 -35.803 1.00 98.19 200 GLY A CA 1
ATOM 1460 C C . GLY A 1 200 ? 23.597 2.756 -37.039 1.00 98.19 200 GLY A C 1
ATOM 1461 O O . GLY A 1 200 ? 24.245 2.565 -38.069 1.00 98.19 200 GLY A O 1
ATOM 1462 N N . LEU A 1 201 ? 22.720 3.759 -36.936 1.00 98.56 201 LEU A N 1
ATOM 1463 C CA . LEU A 1 201 ? 22.464 4.715 -38.016 1.00 98.56 201 LEU A CA 1
ATOM 1464 C C . LEU A 1 201 ? 23.702 5.568 -38.330 1.00 98.56 201 LEU A C 1
ATOM 1466 O O . LEU A 1 201 ? 24.009 5.803 -39.500 1.00 98.56 201 LEU A O 1
ATOM 1470 N N . ALA A 1 202 ? 24.433 6.006 -37.303 1.00 98.19 202 ALA A N 1
ATOM 1471 C CA . ALA A 1 202 ? 25.675 6.750 -37.474 1.00 98.19 202 ALA A CA 1
ATOM 1472 C C . ALA A 1 202 ? 26.733 5.912 -38.209 1.00 98.19 202 ALA A C 1
ATOM 1474 O O . ALA A 1 202 ? 27.339 6.400 -39.162 1.00 98.19 202 ALA A O 1
ATOM 1475 N N . ALA A 1 203 ? 26.903 4.640 -37.833 1.00 98.25 203 ALA A N 1
ATOM 1476 C CA . ALA A 1 203 ? 27.814 3.718 -38.512 1.00 98.25 203 ALA A CA 1
ATOM 1477 C C . ALA A 1 203 ? 27.417 3.466 -39.980 1.00 98.25 203 ALA A C 1
ATOM 1479 O O . ALA A 1 203 ? 28.268 3.456 -40.870 1.00 98.25 203 ALA A O 1
ATOM 1480 N N . ALA A 1 204 ? 26.121 3.319 -40.265 1.00 98.19 204 ALA A N 1
ATOM 1481 C CA . ALA A 1 204 ? 25.639 3.182 -41.638 1.00 98.19 204 ALA A CA 1
ATOM 1482 C C . ALA A 1 204 ? 25.912 4.450 -42.471 1.00 98.19 204 ALA A C 1
ATOM 1484 O O . ALA A 1 204 ? 26.340 4.363 -43.622 1.00 98.19 204 ALA A O 1
ATOM 1485 N N . SER A 1 205 ? 25.715 5.632 -41.882 1.00 98.25 205 SER A N 1
ATOM 1486 C CA . SER A 1 205 ? 25.982 6.920 -42.532 1.00 98.25 205 SER A CA 1
ATOM 1487 C C . SER A 1 205 ? 27.468 7.109 -42.863 1.00 98.25 205 SER A C 1
ATOM 1489 O O . SER A 1 205 ? 27.814 7.497 -43.983 1.00 98.25 205 SER A O 1
ATOM 1491 N N . THR A 1 206 ? 28.377 6.766 -41.940 1.00 97.88 206 THR A N 1
ATOM 1492 C CA . THR A 1 206 ? 29.825 6.842 -42.202 1.00 97.88 206 THR A CA 1
ATOM 1493 C C . THR A 1 206 ? 30.254 5.871 -43.303 1.00 97.88 206 THR A C 1
ATOM 1495 O O . THR A 1 206 ? 31.055 6.240 -44.165 1.00 97.88 206 THR A O 1
ATOM 1498 N N . GLN A 1 207 ? 29.668 4.671 -43.350 1.00 97.88 207 GLN A N 1
ATOM 1499 C CA . GLN A 1 207 ? 29.897 3.709 -44.428 1.00 97.88 207 GLN A CA 1
ATOM 1500 C C . GLN A 1 207 ? 29.399 4.227 -45.789 1.00 97.88 207 GLN A C 1
ATOM 1502 O O . GLN A 1 207 ? 30.106 4.096 -46.793 1.00 97.88 207 GLN A O 1
ATOM 1507 N N . GLN A 1 208 ? 28.217 4.851 -45.841 1.00 97.94 208 GLN A N 1
ATOM 1508 C CA . GLN A 1 208 ? 27.689 5.465 -47.067 1.00 97.94 208 GLN A CA 1
ATOM 1509 C C . GLN A 1 208 ? 28.584 6.607 -47.559 1.00 97.94 208 GLN A C 1
ATOM 1511 O O . GLN A 1 208 ? 28.935 6.644 -48.737 1.00 97.94 208 GLN A O 1
ATOM 1516 N N . SER A 1 209 ? 29.008 7.494 -46.656 1.00 97.75 209 SER A N 1
ATOM 1517 C CA . SER A 1 209 ? 29.953 8.581 -46.942 1.00 97.75 209 SER A CA 1
ATOM 1518 C C . SER A 1 209 ? 31.273 8.059 -47.523 1.00 97.75 209 SER A C 1
ATOM 1520 O O . SER A 1 209 ? 31.735 8.539 -48.563 1.00 97.75 209 SER A O 1
ATOM 1522 N N . SER A 1 210 ? 31.855 7.027 -46.904 1.00 97.50 210 SER A N 1
ATOM 1523 C CA . SER A 1 210 ? 33.080 6.390 -47.395 1.00 97.50 210 SER A CA 1
ATOM 1524 C C . SER A 1 210 ? 32.884 5.809 -48.797 1.00 97.50 210 SER A C 1
ATOM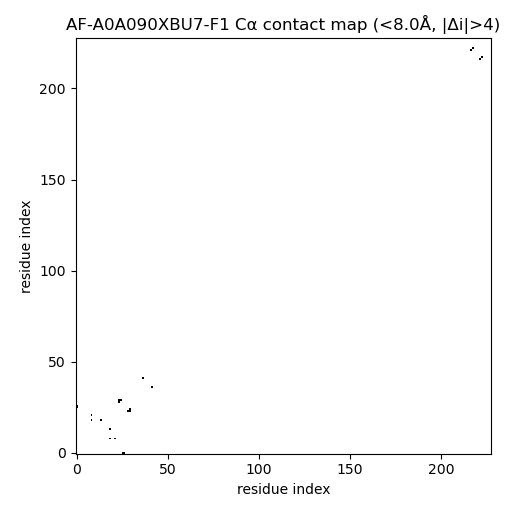 1526 O O . SER A 1 210 ? 33.675 6.094 -49.694 1.00 97.50 210 SER A O 1
ATOM 1528 N N . THR A 1 211 ? 31.778 5.093 -49.019 1.00 97.38 211 THR A N 1
ATOM 1529 C CA . THR A 1 211 ? 31.440 4.497 -50.322 1.00 97.38 211 THR A CA 1
ATOM 1530 C C . THR A 1 211 ? 31.281 5.564 -51.407 1.00 97.38 211 THR A C 1
ATOM 1532 O O . THR A 1 211 ? 31.840 5.431 -52.496 1.00 97.38 211 THR A O 1
ATOM 1535 N N . LEU A 1 212 ? 30.564 6.654 -51.111 1.00 97.25 212 LEU A N 1
ATOM 1536 C CA . LEU A 1 212 ? 30.415 7.788 -52.024 1.00 97.25 212 LEU A CA 1
ATOM 1537 C C . LEU A 1 212 ? 31.763 8.442 -52.333 1.00 97.25 212 LEU A C 1
ATOM 1539 O O . LEU A 1 212 ? 32.048 8.725 -53.493 1.00 97.25 212 LEU A O 1
ATOM 1543 N N . THR A 1 213 ? 32.617 8.626 -51.324 1.00 95.88 213 THR A N 1
ATOM 1544 C CA . THR A 1 213 ? 33.964 9.186 -51.504 1.00 95.88 213 THR A CA 1
ATOM 1545 C C . THR A 1 213 ? 34.798 8.314 -52.444 1.00 95.88 213 THR A C 1
ATOM 1547 O O . THR A 1 213 ? 35.418 8.827 -53.375 1.00 95.88 213 THR A O 1
ATOM 1550 N N . THR A 1 214 ? 34.767 6.989 -52.267 1.00 94.69 214 THR A N 1
ATOM 1551 C CA . THR A 1 214 ? 35.445 6.040 -53.161 1.00 94.69 214 THR A CA 1
ATOM 1552 C C . THR A 1 214 ? 34.907 6.112 -54.591 1.00 94.69 214 THR A C 1
ATOM 1554 O O . THR A 1 214 ? 35.697 6.135 -55.535 1.00 94.69 214 THR A O 1
ATOM 1557 N N . LEU A 1 215 ? 33.585 6.198 -54.774 1.00 95.25 215 LEU A N 1
ATOM 1558 C CA . LEU A 1 215 ? 32.970 6.345 -56.098 1.00 95.25 215 LEU A CA 1
ATOM 1559 C C . LEU A 1 215 ? 33.379 7.657 -56.782 1.00 95.25 215 LEU A C 1
ATOM 1561 O O . LEU A 1 215 ? 33.734 7.642 -57.959 1.00 95.25 215 LEU A O 1
ATOM 1565 N N . VAL A 1 216 ? 33.390 8.776 -56.051 1.00 95.25 216 VAL A N 1
ATOM 1566 C CA . VAL A 1 216 ? 33.830 10.082 -56.571 1.00 95.25 216 VAL A CA 1
ATOM 1567 C C . VAL A 1 216 ? 35.300 10.038 -56.994 1.00 95.25 216 VAL A C 1
ATOM 1569 O O . VAL A 1 216 ? 35.625 10.467 -58.101 1.00 95.25 216 VAL A O 1
ATOM 1572 N N . LEU A 1 217 ? 36.188 9.466 -56.170 1.00 92.06 217 LEU A N 1
ATOM 1573 C CA . LEU A 1 217 ? 37.604 9.287 -56.524 1.00 92.06 217 LEU A CA 1
ATOM 1574 C C . LEU A 1 217 ? 37.779 8.427 -57.785 1.00 92.06 217 LEU A C 1
ATOM 1576 O O . LEU A 1 217 ? 38.602 8.753 -58.643 1.00 92.06 217 LEU A O 1
ATOM 1580 N N . HIS A 1 218 ? 36.977 7.368 -57.929 1.00 91.06 218 HIS A N 1
ATOM 1581 C CA . HIS A 1 218 ? 36.996 6.513 -59.114 1.00 91.06 218 HIS A CA 1
ATOM 1582 C C . HIS A 1 218 ? 36.539 7.260 -60.380 1.00 91.06 218 HIS A C 1
ATOM 1584 O O . HIS A 1 218 ? 37.158 7.118 -61.436 1.00 91.06 218 HIS A O 1
ATOM 1590 N N . LEU A 1 219 ? 35.490 8.088 -60.278 1.00 92.25 219 LEU A N 1
ATOM 1591 C CA . LEU A 1 219 ? 34.964 8.897 -61.386 1.00 92.25 219 LEU A CA 1
ATOM 1592 C C . LEU A 1 219 ? 35.927 10.001 -61.835 1.00 92.25 219 LEU A C 1
ATOM 1594 O O . LEU A 1 219 ? 36.021 10.267 -63.030 1.00 92.25 219 LEU A O 1
ATOM 1598 N N . MET A 1 220 ? 36.685 10.606 -60.915 1.00 93.88 220 MET A N 1
ATOM 1599 C CA . MET A 1 220 ? 37.704 11.611 -61.254 1.00 93.88 220 MET A CA 1
ATOM 1600 C C . MET A 1 220 ? 38.939 11.028 -61.966 1.00 93.88 220 MET A C 1
ATOM 1602 O O . MET A 1 220 ? 39.899 11.750 -62.221 1.00 93.88 220 MET A O 1
ATOM 1606 N N . GLY A 1 221 ? 38.946 9.734 -62.299 1.00 85.00 221 GLY A N 1
ATOM 1607 C CA . GLY A 1 221 ? 40.035 9.118 -63.057 1.00 85.00 221 GLY A CA 1
ATOM 1608 C C . GLY A 1 221 ? 41.320 8.929 -62.252 1.00 85.00 221 GLY A C 1
ATOM 1609 O O . GLY A 1 221 ? 42.358 8.628 -62.841 1.00 85.00 221 GLY A O 1
ATOM 1610 N N . VAL A 1 222 ? 41.265 9.039 -60.918 1.00 79.62 222 VAL A N 1
ATOM 1611 C CA . VAL A 1 222 ? 42.381 8.713 -60.018 1.00 79.62 222 VAL A CA 1
ATOM 1612 C C . VAL A 1 222 ? 42.502 7.186 -59.929 1.00 79.62 222 VAL A C 1
ATOM 1614 O O . VAL A 1 222 ? 42.185 6.554 -58.925 1.00 79.62 222 VAL A O 1
ATOM 1617 N N . ARG A 1 223 ? 42.894 6.552 -61.038 1.00 63.44 223 ARG A N 1
ATOM 1618 C CA . ARG A 1 223 ? 43.193 5.120 -61.093 1.00 63.44 223 ARG A CA 1
ATOM 1619 C C . ARG A 1 223 ? 44.611 4.901 -60.567 1.00 63.44 223 ARG A C 1
ATOM 1621 O O . ARG A 1 223 ? 45.573 5.164 -61.273 1.00 63.44 223 ARG A O 1
ATOM 1628 N N . ASN A 1 224 ? 44.700 4.367 -59.350 1.00 54.16 224 ASN A N 1
ATOM 1629 C CA . ASN A 1 224 ? 45.868 3.691 -58.778 1.00 54.16 224 ASN A CA 1
ATOM 1630 C C . ASN A 1 224 ? 47.133 4.541 -58.559 1.00 54.16 224 ASN A C 1
ATOM 1632 O O . ASN A 1 224 ? 48.078 4.495 -59.341 1.00 54.16 224 ASN A O 1
ATOM 1636 N N . LEU A 1 225 ? 47.226 5.160 -57.380 1.00 55.06 225 LEU A N 1
ATOM 1637 C CA . LEU A 1 225 ? 48.495 5.156 -56.646 1.00 55.06 225 LEU A CA 1
ATOM 1638 C C . LEU A 1 225 ? 48.545 3.846 -55.853 1.00 55.06 225 LEU A C 1
ATOM 1640 O O . LEU A 1 225 ? 48.205 3.808 -54.675 1.00 55.06 225 LEU A O 1
ATOM 1644 N N . GLN A 1 226 ? 48.863 2.748 -56.534 1.00 53.06 226 GLN A N 1
ATOM 1645 C CA . GLN A 1 226 ? 49.158 1.485 -55.868 1.00 53.06 226 GLN A CA 1
ATOM 1646 C C . GLN A 1 226 ? 50.570 1.619 -55.280 1.00 53.06 226 GLN A C 1
ATOM 1648 O O . GLN A 1 226 ? 51.502 1.837 -56.057 1.00 53.06 226 GLN A O 1
ATOM 1653 N N . PRO A 1 227 ? 50.751 1.604 -53.946 1.00 51.97 227 PRO A N 1
ATOM 1654 C CA . PRO A 1 227 ? 52.089 1.699 -53.382 1.00 51.97 227 PRO A CA 1
ATOM 1655 C C . PRO A 1 227 ? 52.898 0.436 -53.750 1.00 51.97 227 PRO A C 1
ATOM 1657 O O . PRO A 1 227 ? 52.306 -0.649 -53.778 1.00 51.97 227 PRO A O 1
ATOM 1660 N N . PRO A 1 228 ? 54.194 0.589 -54.094 1.00 60.56 228 PRO A N 1
ATOM 1661 C CA . PRO A 1 228 ? 55.093 -0.511 -54.451 1.00 60.56 228 PRO A CA 1
ATOM 1662 C C . PRO A 1 228 ? 55.378 -1.460 -53.283 1.00 60.56 228 PRO A C 1
ATOM 1664 O O . PRO A 1 228 ? 55.293 -1.015 -52.114 1.00 60.56 228 PRO A O 1
#

Secondary structure (DSSP, 8-state):
--HHHHHHHHSS---HHHHHHHHHHHHT----------TTHHHHHTTS------------PPP-PPPP-PPPPP-PPPPP-----PPPPPPPP-PPPPPPPPPP-----TT------------HHHHHHHHHHHHHHHHHHHHHHHHHHHHHHHHHHHHHHHHHHHHHHHHHHHHHHHHHHHHHHHHHHHHHHHHHHHHHHHHHHHHHHHHHHHHHHHHTT-------

Organism: Ixodes ricinus (NCBI:txid34613)

Solvent-accessible surface area (backbone atoms only — not comparable to full-atom values): 14966 Å² total; per-residue (Å²): 131,65,72,72,60,60,57,59,68,74,78,50,98,64,53,74,68,60,51,51,57,54,48,35,67,70,66,69,68,62,78,71,80,74,72,91,70,53,86,67,56,56,58,54,55,71,70,59,71,92,73,83,73,78,83,86,75,87,78,87,78,78,91,75,81,90,76,88,80,81,79,89,77,83,87,79,81,86,80,88,80,80,86,77,89,80,77,83,82,81,80,85,76,88,77,78,85,79,82,80,78,86,80,82,91,72,86,81,75,95,81,75,76,80,78,79,77,74,73,75,80,82,45,76,68,59,58,54,53,51,52,53,50,52,52,51,53,53,52,50,54,52,50,52,51,51,52,51,51,51,50,53,53,50,53,51,49,52,53,51,51,54,50,51,52,51,51,52,52,51,52,52,51,52,52,52,52,51,52,52,51,53,51,51,51,52,53,52,53,50,50,51,53,49,50,54,50,52,52,52,50,50,53,51,49,54,52,50,53,52,52,50,51,54,51,52,44,55,71,74,63,66,76,72,92,70,81,133

Radius of gyration: 45.83 Å; Cα contacts (8 Å, |Δi|>4): 11; chains: 1; bounding box: 97×72×145 Å

Mean predicted aligned error: 20.39 Å

pLDDT: mean 74.45, std 20.49, range [39.12, 98.75]

Foldseek 3Di:
DDVVLVVVLPPDPDDPVVSVVSVCVVVVVPPDPDPPDDPVVVVVVVVVDPPPDDDDDDDDDDDDDDDDDDDDDDDDDDDDDDDDDDDDDDDDDDDDDDDDDDDDDDDDDPDDDDPPPPVPCPDVVVVVVVVVVVVVVVVVVVVVVVVVVVVVVVVVVVVVVVVVVVVVVVVVVVVVVVVVVVVVVVVVVVVVVVVVVVVVVVVVVVVVVVVVVVVVCVVVVVPDPDDD